Protein AF-A0A183U675-F1 (afdb_monomer)

Solvent-accessible surface area (backbone atoms only — not comparable to full-atom values): 13439 Å² total; per-residue (Å²): 139,86,86,86,74,59,58,85,56,72,85,69,97,56,71,51,70,43,43,38,68,64,58,47,66,82,63,86,78,64,89,84,62,59,67,70,62,54,54,50,55,43,50,56,53,51,68,73,37,69,45,49,65,49,56,66,69,50,86,74,56,72,67,49,36,55,52,50,42,51,43,49,9,52,54,42,41,45,67,66,75,36,55,77,69,47,23,56,50,48,50,50,49,58,70,70,40,72,90,39,47,65,59,50,52,52,44,50,53,53,55,47,56,32,57,78,30,74,48,51,72,65,59,51,50,36,47,36,45,48,61,48,39,57,78,73,54,83,76,63,60,61,88,55,94,53,84,87,56,82,41,76,56,45,70,42,57,71,44,52,36,85,60,36,39,27,34,26,80,37,70,53,85,93,60,63,72,82,72,78,80,55,90,85,85,82,85,90,80,93,78,84,87,81,91,80,91,73,78,74,79,64,59,59,66,52,50,59,58,52,51,64,64,63,72,77,118

Structure (mmCIF, N/CA/C/O backbone):
data_AF-A0A183U675-F1
#
_entry.id   AF-A0A183U675-F1
#
loop_
_atom_site.group_PDB
_atom_site.id
_atom_site.type_symbol
_atom_site.label_atom_id
_atom_site.label_alt_id
_atom_site.label_comp_id
_atom_site.label_asym_id
_atom_site.label_entity_id
_atom_site.label_seq_id
_atom_site.pdbx_PDB_ins_code
_atom_site.Cartn_x
_atom_site.Cartn_y
_atom_site.Cartn_z
_atom_site.occupancy
_atom_site.B_iso_or_equiv
_atom_site.auth_seq_id
_atom_site.auth_comp_id
_atom_site.auth_asym_id
_atom_site.auth_atom_id
_atom_site.pdbx_PDB_model_num
ATOM 1 N N . MET A 1 1 ? 18.176 8.309 -11.335 1.00 34.97 1 MET A N 1
ATOM 2 C CA . MET A 1 1 ? 19.221 7.509 -10.666 1.00 34.97 1 MET A CA 1
ATOM 3 C C . MET A 1 1 ? 19.599 6.433 -11.663 1.00 34.97 1 MET A C 1
ATOM 5 O O . MET A 1 1 ? 18.727 5.651 -12.010 1.00 34.97 1 MET A O 1
ATOM 9 N N . ASN A 1 2 ? 20.812 6.476 -12.212 1.00 36.66 2 ASN A N 1
ATOM 10 C CA . ASN A 1 2 ? 21.236 5.549 -13.262 1.00 36.66 2 ASN A CA 1
ATOM 11 C C . ASN A 1 2 ? 22.229 4.572 -12.637 1.00 36.66 2 ASN A C 1
ATOM 13 O O . ASN A 1 2 ? 23.205 5.008 -12.033 1.00 36.66 2 ASN A O 1
ATOM 17 N N . MET A 1 3 ? 21.949 3.277 -12.738 1.00 46.22 3 MET A N 1
ATOM 18 C CA . MET A 1 3 ? 22.854 2.223 -12.290 1.00 46.22 3 MET A CA 1
ATOM 19 C C . MET A 1 3 ? 23.524 1.608 -13.509 1.00 46.22 3 MET A C 1
ATOM 21 O O . MET A 1 3 ? 22.840 1.275 -14.475 1.00 46.22 3 MET A O 1
ATOM 25 N N . ILE A 1 4 ? 24.846 1.479 -13.456 1.00 48.31 4 ILE A N 1
ATOM 26 C CA . ILE A 1 4 ? 25.671 0.887 -14.509 1.00 48.31 4 ILE A CA 1
ATOM 27 C C . ILE A 1 4 ? 26.278 -0.388 -13.915 1.00 48.31 4 ILE A C 1
ATOM 29 O O . ILE A 1 4 ? 26.874 -0.335 -12.840 1.00 48.31 4 ILE A O 1
ATOM 33 N N . PHE A 1 5 ? 26.075 -1.531 -14.571 1.00 45.78 5 PHE A N 1
ATOM 34 C CA . PHE A 1 5 ? 26.599 -2.833 -14.143 1.00 45.78 5 PHE A CA 1
ATOM 35 C C . PHE A 1 5 ? 27.814 -3.222 -15.000 1.00 45.78 5 PHE A C 1
ATOM 37 O O . PHE A 1 5 ? 27.873 -2.860 -16.171 1.00 45.78 5 PHE A O 1
ATOM 44 N N . ASN A 1 6 ? 28.777 -3.943 -14.413 1.00 41.25 6 ASN A N 1
ATOM 45 C CA . ASN A 1 6 ? 29.960 -4.464 -15.112 1.00 41.25 6 ASN A CA 1
ATOM 46 C C . ASN A 1 6 ? 29.666 -5.819 -15.797 1.00 41.25 6 ASN A C 1
ATOM 48 O O . ASN A 1 6 ? 28.755 -6.538 -15.389 1.00 41.25 6 ASN A O 1
ATOM 52 N N . GLU A 1 7 ? 30.487 -6.182 -16.784 1.00 42.78 7 GLU A N 1
ATOM 53 C CA . GLU A 1 7 ? 30.332 -7.280 -17.756 1.00 42.78 7 GLU A CA 1
ATOM 54 C C . GLU A 1 7 ? 30.215 -8.697 -17.170 1.00 42.78 7 GLU A C 1
ATOM 56 O O . GLU A 1 7 ? 29.795 -9.614 -17.864 1.00 42.78 7 GLU A O 1
ATOM 61 N N . SER A 1 8 ? 30.563 -8.907 -15.900 1.00 43.16 8 SER A N 1
ATOM 62 C CA . SER A 1 8 ? 30.498 -10.223 -15.245 1.00 43.16 8 SER A CA 1
ATOM 63 C C . SER A 1 8 ? 29.378 -10.351 -14.213 1.00 43.16 8 SER A C 1
ATOM 65 O O . SER A 1 8 ? 29.255 -11.387 -13.557 1.00 43.16 8 SER A O 1
ATOM 67 N N . MET A 1 9 ? 28.569 -9.308 -14.023 1.00 48.47 9 MET A N 1
ATOM 68 C CA . MET A 1 9 ? 27.569 -9.290 -12.964 1.00 48.47 9 MET A CA 1
ATOM 69 C C . MET A 1 9 ? 26.201 -9.698 -13.503 1.00 48.47 9 MET A C 1
ATOM 71 O O . MET A 1 9 ? 25.503 -8.915 -14.144 1.00 48.47 9 MET A O 1
ATOM 75 N N . THR A 1 10 ? 25.762 -10.907 -13.147 1.00 54.25 10 THR A N 1
ATOM 76 C CA . THR A 1 10 ? 24.327 -11.207 -13.104 1.00 54.25 10 THR A CA 1
ATOM 77 C C . THR A 1 10 ? 23.654 -10.162 -12.226 1.00 54.25 10 THR A C 1
ATOM 79 O O . THR A 1 10 ? 24.189 -9.834 -11.163 1.00 54.25 10 THR A O 1
ATOM 82 N N . MET A 1 11 ? 22.504 -9.638 -12.655 1.00 57.78 11 MET A N 1
ATOM 83 C CA . MET A 1 11 ? 21.794 -8.602 -11.909 1.00 57.78 11 MET A CA 1
ATOM 84 C C . MET A 1 11 ? 21.651 -9.021 -10.437 1.00 57.78 11 MET A C 1
ATOM 86 O O . MET A 1 11 ? 21.006 -10.037 -10.164 1.00 57.78 11 MET A O 1
ATOM 90 N N . PRO A 1 12 ? 22.282 -8.299 -9.489 1.00 60.38 12 PRO A N 1
ATOM 91 C CA . PRO A 1 12 ? 22.256 -8.725 -8.106 1.00 60.38 12 PRO A CA 1
ATOM 92 C C . PRO A 1 12 ? 20.830 -8.618 -7.581 1.00 60.38 12 PRO A C 1
ATOM 94 O O . PRO A 1 12 ? 20.034 -7.808 -8.065 1.00 60.38 12 PRO A O 1
ATOM 97 N N . ASN A 1 13 ? 20.514 -9.421 -6.567 1.00 67.88 13 ASN A N 1
ATOM 98 C CA . ASN A 1 13 ? 19.255 -9.332 -5.835 1.00 67.88 13 ASN A CA 1
ATOM 99 C C . ASN A 1 13 ? 19.223 -8.019 -5.028 1.00 67.88 13 ASN A C 1
ATOM 101 O O . ASN A 1 13 ? 19.459 -7.995 -3.821 1.00 67.88 13 ASN A O 1
ATOM 105 N N . ILE A 1 14 ? 19.030 -6.905 -5.734 1.00 73.50 14 ILE A N 1
ATOM 106 C CA . ILE A 1 14 ? 19.030 -5.555 -5.186 1.00 73.50 14 ILE A CA 1
ATOM 107 C C . ILE A 1 14 ? 17.609 -5.216 -4.776 1.00 73.50 14 ILE A C 1
ATOM 109 O O . ILE A 1 14 ? 16.666 -5.321 -5.559 1.00 73.50 14 ILE A O 1
ATOM 113 N N . THR A 1 15 ? 17.486 -4.741 -3.545 1.00 82.75 15 THR A N 1
ATOM 114 C CA . THR A 1 15 ? 16.256 -4.142 -3.046 1.00 82.75 15 THR A CA 1
ATOM 115 C C . THR A 1 15 ? 16.460 -2.641 -2.959 1.00 82.75 15 THR A C 1
ATOM 117 O O . THR A 1 15 ? 17.383 -2.174 -2.293 1.00 82.75 15 THR A O 1
ATOM 120 N N . PHE A 1 16 ? 15.602 -1.884 -3.629 1.00 82.75 16 PHE A N 1
ATOM 121 C CA . PHE A 1 16 ? 15.569 -0.434 -3.523 1.00 82.75 16 PHE A CA 1
ATOM 122 C C . PHE A 1 16 ? 14.626 -0.053 -2.406 1.00 82.75 16 PHE A C 1
ATOM 124 O O . PHE A 1 16 ? 13.463 -0.437 -2.448 1.00 82.75 16 PHE A O 1
ATOM 131 N N . CYS A 1 17 ? 15.110 0.719 -1.441 1.00 85.38 17 CYS A N 1
ATOM 132 C CA . CYS A 1 17 ? 14.287 1.270 -0.377 1.00 85.38 17 CYS A CA 1
ATOM 133 C C . CYS A 1 17 ? 14.274 2.795 -0.469 1.00 85.38 17 CYS A C 1
ATOM 135 O O . CYS A 1 17 ? 15.306 3.427 -0.690 1.00 85.38 17 CYS A O 1
ATOM 137 N N . MET A 1 18 ? 13.104 3.386 -0.265 1.00 86.12 18 MET A N 1
ATOM 138 C CA . MET A 1 18 ? 12.919 4.825 -0.123 1.00 86.12 18 MET A CA 1
ATOM 139 C C . MET A 1 18 ? 12.119 5.122 1.141 1.00 86.12 18 MET A C 1
ATOM 14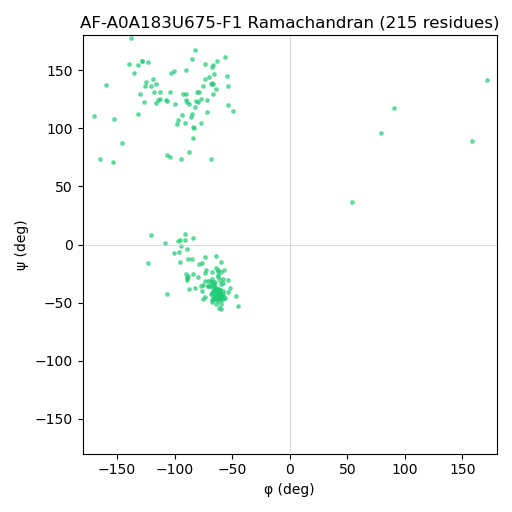1 O O . MET A 1 18 ? 11.403 4.262 1.654 1.00 86.12 18 MET A O 1
ATOM 145 N N . SER A 1 19 ? 12.238 6.338 1.668 1.00 88.12 19 SER A N 1
ATOM 146 C CA . SER A 1 19 ? 11.426 6.736 2.819 1.00 88.12 19 SER A CA 1
ATOM 147 C C . SER A 1 19 ? 9.951 6.844 2.426 1.00 88.12 19 SER A C 1
ATOM 149 O O . SER A 1 19 ? 9.626 7.171 1.283 1.00 88.12 19 SER A O 1
ATOM 151 N N . ARG A 1 20 ? 9.041 6.642 3.386 1.00 88.25 20 ARG A N 1
ATOM 152 C CA . ARG A 1 20 ? 7.599 6.858 3.169 1.00 88.25 20 ARG A CA 1
ATOM 153 C C . ARG A 1 20 ? 7.308 8.260 2.622 1.00 88.25 20 ARG A C 1
ATOM 155 O O . ARG A 1 20 ? 6.510 8.416 1.706 1.00 88.25 20 ARG A O 1
ATOM 162 N N . ALA A 1 21 ? 7.998 9.276 3.143 1.00 86.25 21 ALA A N 1
ATOM 163 C CA . ALA A 1 21 ? 7.856 10.654 2.673 1.00 86.25 21 ALA A CA 1
ATOM 164 C C . ALA A 1 21 ? 8.248 10.805 1.195 1.00 86.25 21 ALA A C 1
ATOM 166 O O . ALA A 1 21 ? 7.575 11.505 0.444 1.00 86.25 21 ALA A O 1
ATOM 167 N N 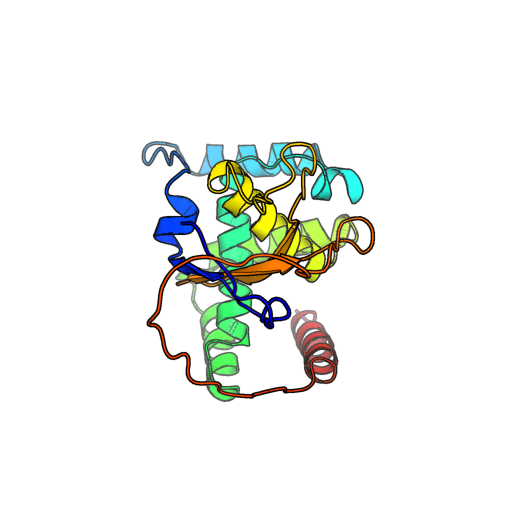. GLN A 1 22 ? 9.306 10.117 0.758 1.00 85.75 22 GLN A N 1
ATOM 168 C CA . GLN A 1 22 ? 9.710 10.109 -0.644 1.00 85.75 22 GLN A CA 1
ATOM 169 C C . GLN A 1 22 ? 8.695 9.363 -1.515 1.00 85.75 22 GLN A C 1
ATOM 171 O O . GLN A 1 22 ? 8.324 9.875 -2.573 1.00 85.75 22 GLN A O 1
ATOM 176 N N . ALA A 1 23 ? 8.196 8.212 -1.054 1.00 85.88 23 ALA A N 1
ATOM 177 C CA . ALA A 1 23 ? 7.155 7.460 -1.750 1.00 85.88 23 ALA A CA 1
ATOM 178 C C . ALA A 1 23 ? 5.894 8.313 -1.958 1.00 85.88 23 ALA A C 1
ATOM 180 O O . ALA A 1 23 ? 5.326 8.307 -3.042 1.00 85.88 23 ALA A O 1
ATOM 181 N N . TRP A 1 24 ? 5.503 9.119 -0.970 1.00 88.38 24 TRP A N 1
ATOM 182 C CA . TRP A 1 24 ? 4.289 9.939 -1.024 1.00 88.38 24 TRP A CA 1
ATOM 183 C C . TRP A 1 24 ? 4.474 11.339 -1.618 1.00 88.38 24 TRP A C 1
ATOM 185 O O . TRP A 1 24 ? 3.499 12.064 -1.788 1.00 88.38 24 TRP A O 1
ATOM 195 N N . SER A 1 25 ? 5.702 11.728 -1.962 1.00 84.75 25 SER A N 1
ATOM 196 C CA . SER A 1 25 ? 6.046 13.097 -2.384 1.00 84.75 25 SER A CA 1
ATOM 197 C C . SER A 1 25 ? 5.255 1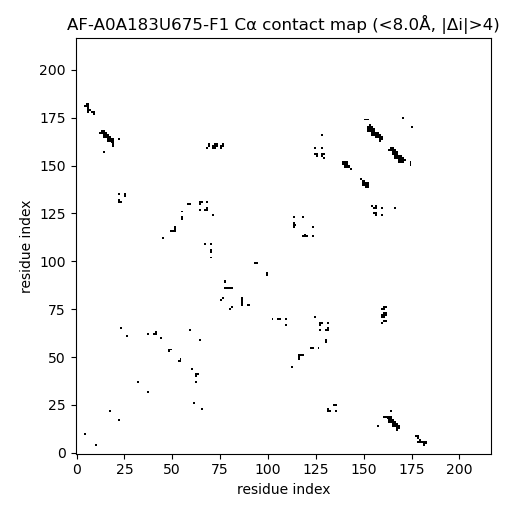3.629 -3.589 1.00 84.75 25 SER A C 1
ATOM 199 O O . SER A 1 25 ? 5.144 14.838 -3.776 1.00 84.75 25 SER A O 1
ATOM 201 N N . HIS A 1 26 ? 4.700 12.738 -4.408 1.00 84.38 26 HIS A N 1
ATOM 202 C CA . HIS A 1 26 ? 3.953 13.073 -5.616 1.00 84.38 26 HIS A CA 1
ATOM 203 C C . HIS A 1 26 ? 2.427 13.120 -5.400 1.00 84.38 26 HIS A C 1
ATOM 205 O O . HIS A 1 26 ? 1.693 13.511 -6.314 1.00 84.38 26 HIS A O 1
ATOM 211 N N . PHE A 1 27 ? 1.933 12.729 -4.219 1.00 85.00 27 PHE A N 1
ATOM 212 C CA . PHE A 1 27 ? 0.522 12.852 -3.864 1.00 85.00 27 PHE A CA 1
ATOM 213 C C . PHE A 1 27 ? 0.226 14.280 -3.400 1.00 85.00 27 PHE A C 1
ATOM 215 O O . PHE A 1 27 ? 0.839 14.798 -2.468 1.00 85.00 27 PHE A O 1
ATOM 222 N N . LYS A 1 28 ? -0.730 14.937 -4.063 1.00 78.19 28 LYS A N 1
ATOM 223 C CA . LYS A 1 28 ? -1.188 16.279 -3.686 1.00 78.19 28 LYS A CA 1
ATOM 224 C C . LYS A 1 28 ? -2.238 16.146 -2.588 1.00 78.19 28 LYS A C 1
ATOM 226 O O . LYS A 1 28 ? -3.416 15.963 -2.876 1.00 78.19 28 LYS A O 1
ATOM 231 N N . ILE A 1 29 ? -1.794 16.192 -1.336 1.00 78.50 29 ILE A N 1
ATOM 232 C CA . ILE A 1 29 ? -2.676 16.090 -0.171 1.00 78.50 29 ILE A CA 1
ATOM 233 C C . ILE A 1 29 ? -3.221 17.485 0.143 1.00 78.50 29 ILE A C 1
ATOM 235 O O . ILE A 1 29 ? -2.476 18.372 0.562 1.00 78.50 29 ILE A O 1
ATOM 239 N N . ASN A 1 30 ? -4.524 17.677 -0.044 1.00 74.00 30 ASN A N 1
ATOM 240 C CA . ASN A 1 30 ? -5.205 18.891 0.384 1.00 74.00 30 ASN A CA 1
ATOM 241 C C . ASN A 1 30 ? -5.572 18.755 1.865 1.00 74.00 30 ASN A C 1
ATOM 243 O O . ASN A 1 30 ? -6.563 18.122 2.208 1.00 74.00 30 ASN A O 1
ATOM 247 N N . ALA A 1 31 ? -4.790 19.374 2.751 1.00 67.88 31 ALA A N 1
ATOM 248 C CA . ALA A 1 31 ? -5.021 19.320 4.201 1.00 67.88 31 ALA A CA 1
ATOM 249 C C . ALA A 1 31 ? -6.342 19.980 4.661 1.00 67.88 31 ALA A C 1
ATOM 251 O O . ALA A 1 31 ? -6.710 19.868 5.825 1.00 67.88 31 ALA A O 1
ATOM 252 N N . SER A 1 32 ? -7.032 20.691 3.766 1.00 72.88 32 SER A N 1
ATOM 253 C CA . SER A 1 32 ? -8.312 21.362 4.028 1.00 72.88 32 SER A CA 1
ATOM 254 C C . SER A 1 32 ? -9.537 20.529 3.637 1.00 72.88 32 SER A C 1
ATOM 256 O O . SER A 1 32 ? -10.657 21.010 3.789 1.00 72.88 32 SER A O 1
ATOM 258 N N . GLU A 1 33 ? -9.351 19.324 3.095 1.00 71.88 33 GLU A N 1
ATOM 259 C CA . GLU A 1 33 ? -10.461 18.464 2.688 1.00 71.88 33 GLU A CA 1
ATOM 260 C C . GLU A 1 33 ? -11.088 17.758 3.908 1.00 71.88 33 GLU A C 1
ATOM 262 O O . GLU A 1 33 ? -10.354 17.211 4.736 1.00 71.88 33 GLU A O 1
ATOM 267 N N . PRO A 1 34 ? -12.426 17.774 4.062 1.00 81.06 34 PRO A N 1
ATOM 268 C CA . PRO A 1 34 ? -13.089 17.085 5.163 1.00 81.06 34 PRO A CA 1
ATOM 269 C C . PRO A 1 34 ? -12.950 15.561 5.035 1.00 81.06 34 PRO A C 1
ATOM 271 O O . PRO A 1 34 ? -13.118 14.996 3.955 1.00 81.06 34 PRO A O 1
ATOM 274 N N . THR A 1 35 ? -12.696 14.892 6.163 1.00 77.69 35 THR A N 1
ATOM 275 C CA . THR A 1 35 ? -12.488 13.433 6.241 1.00 77.69 35 THR A CA 1
ATOM 276 C C . THR A 1 35 ? -13.680 12.636 5.705 1.00 77.69 35 THR A C 1
ATOM 278 O O . THR A 1 35 ? -13.489 11.621 5.050 1.00 77.69 35 THR A O 1
ATOM 281 N N . ASP A 1 36 ? -14.905 13.136 5.862 1.00 81.56 36 ASP A N 1
ATOM 282 C CA . ASP A 1 36 ? -16.103 12.434 5.382 1.00 81.56 36 ASP A CA 1
ATOM 283 C C . ASP A 1 36 ? -16.149 12.315 3.848 1.00 81.56 36 ASP A C 1
ATOM 285 O O . ASP A 1 36 ? -16.591 11.302 3.310 1.00 81.56 36 ASP A O 1
ATOM 289 N N . GLN A 1 37 ? -15.659 13.329 3.123 1.00 82.31 37 GLN A N 1
ATOM 290 C CA . GLN A 1 37 ? -15.583 13.281 1.655 1.00 82.31 37 GLN A CA 1
ATOM 291 C C . GLN A 1 37 ? -14.502 12.306 1.182 1.00 82.31 37 GLN A C 1
ATOM 293 O O . GLN A 1 37 ? -14.639 11.681 0.127 1.00 82.31 37 GLN A O 1
ATOM 298 N N . TRP A 1 38 ? -13.435 12.161 1.969 1.00 84.31 38 TRP A N 1
ATOM 299 C CA . TRP A 1 38 ? -12.372 11.197 1.716 1.00 84.31 38 TRP A CA 1
ATOM 300 C C . TRP A 1 38 ? -12.906 9.763 1.795 1.00 84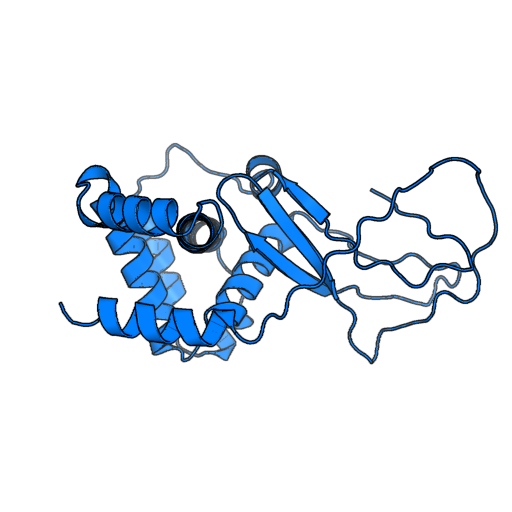.31 38 TRP A C 1
ATOM 302 O O . TRP A 1 38 ? -12.770 9.007 0.831 1.00 84.31 38 TRP A O 1
ATOM 312 N N . ASP A 1 39 ? -13.597 9.437 2.890 1.00 84.69 39 ASP A N 1
ATOM 313 C CA . ASP A 1 39 ? -14.163 8.108 3.133 1.00 84.69 39 ASP A CA 1
ATOM 314 C C . ASP A 1 39 ? -15.240 7.749 2.096 1.00 84.69 39 ASP A C 1
ATOM 316 O O . ASP A 1 39 ? -15.240 6.638 1.562 1.00 84.69 39 ASP A O 1
ATOM 320 N N . GLN A 1 40 ? -16.111 8.701 1.736 1.00 87.06 40 GLN A N 1
ATOM 321 C CA . GLN A 1 40 ? -17.111 8.508 0.675 1.00 87.06 40 GLN A CA 1
ATOM 322 C C . GLN A 1 40 ? -16.460 8.198 -0.675 1.00 87.06 40 GLN A C 1
ATOM 324 O O . GLN A 1 40 ? -16.846 7.243 -1.343 1.00 87.06 40 GLN A O 1
ATOM 329 N N . THR A 1 41 ? -15.411 8.939 -1.046 1.00 87.06 41 THR A N 1
ATOM 330 C CA . THR A 1 41 ? -14.701 8.715 -2.316 1.00 87.06 41 THR A CA 1
ATOM 331 C C . THR A 1 41 ? -14.101 7.308 -2.381 1.00 87.06 41 THR A C 1
ATOM 333 O O . THR A 1 41 ? -14.102 6.671 -3.435 1.00 87.06 41 THR A O 1
ATOM 336 N N . ILE A 1 42 ? -13.561 6.808 -1.268 1.00 88.75 42 ILE A N 1
ATOM 337 C CA . ILE A 1 42 ? -13.007 5.451 -1.201 1.00 88.75 42 ILE A CA 1
ATOM 338 C C . ILE A 1 42 ? -14.118 4.419 -1.364 1.00 88.75 42 ILE A C 1
ATOM 340 O O . ILE A 1 42 ? -13.971 3.498 -2.166 1.00 88.75 42 ILE A O 1
ATOM 344 N N . GLN A 1 43 ? -15.235 4.586 -0.656 1.00 88.19 43 GLN A N 1
ATOM 345 C CA . GLN A 1 43 ? -16.371 3.672 -0.752 1.00 88.19 43 GLN A CA 1
ATOM 346 C C . GLN A 1 43 ? -16.952 3.625 -2.167 1.00 88.19 43 GLN A C 1
ATOM 348 O O . GLN A 1 43 ? -17.126 2.534 -2.706 1.00 88.19 43 GLN A O 1
ATOM 353 N N . ASP A 1 44 ? -17.160 4.775 -2.805 1.00 89.75 44 ASP A N 1
ATOM 354 C CA . ASP A 1 44 ? -17.678 4.853 -4.174 1.00 89.75 44 ASP A CA 1
ATOM 355 C C . ASP A 1 44 ? -16.754 4.140 -5.172 1.00 89.75 44 ASP A C 1
ATOM 357 O O . ASP A 1 44 ? -17.205 3.376 -6.029 1.00 89.75 44 ASP A O 1
ATOM 361 N N . ASN A 1 45 ? -15.437 4.320 -5.033 1.00 89.62 45 ASN A N 1
ATOM 362 C CA . ASN A 1 45 ? -14.470 3.619 -5.875 1.00 89.62 45 ASN A CA 1
ATOM 363 C C . ASN A 1 45 ? -14.460 2.105 -5.619 1.00 89.62 45 ASN A C 1
ATOM 365 O O . ASN A 1 45 ? -14.382 1.322 -6.566 1.00 89.62 45 ASN A O 1
ATOM 369 N N . LEU A 1 46 ? -14.561 1.676 -4.359 1.00 89.19 46 LEU A N 1
ATOM 370 C CA . LEU A 1 46 ? -14.632 0.257 -4.011 1.00 89.19 46 LEU A CA 1
ATOM 371 C C . LEU A 1 46 ? -15.919 -0.399 -4.527 1.00 89.19 46 LEU A C 1
ATOM 373 O O . LEU A 1 46 ? -15.870 -1.556 -4.947 1.00 89.19 46 LEU A O 1
ATOM 377 N N . LEU A 1 47 ? -17.042 0.323 -4.546 1.00 88.75 47 LEU A N 1
ATOM 378 C CA . LEU A 1 47 ? -18.309 -0.146 -5.117 1.00 88.75 47 LEU A CA 1
ATOM 379 C C . LEU A 1 47 ? -18.238 -0.313 -6.639 1.00 88.75 47 LEU A C 1
ATOM 381 O O . LEU A 1 47 ? -18.856 -1.228 -7.178 1.00 88.75 47 LEU A O 1
ATOM 385 N N . ASN A 1 48 ? -17.454 0.519 -7.325 1.00 89.56 48 ASN A N 1
ATOM 386 C CA . ASN A 1 48 ? -17.244 0.400 -8.770 1.00 89.56 48 ASN A CA 1
ATOM 387 C C . ASN A 1 48 ? -16.346 -0.790 -9.156 1.00 89.56 48 ASN A C 1
ATOM 389 O O . ASN A 1 48 ? -16.436 -1.292 -10.276 1.00 89.56 48 ASN A O 1
ATOM 393 N N . MET A 1 49 ? -15.482 -1.248 -8.246 1.00 88.06 49 MET A N 1
ATOM 394 C CA . MET A 1 49 ? -14.555 -2.367 -8.454 1.00 88.06 49 MET A CA 1
ATOM 395 C C . MET A 1 49 ? -15.050 -3.623 -7.730 1.00 88.06 49 MET A C 1
ATOM 397 O O . MET A 1 49 ? -14.526 -3.975 -6.672 1.00 88.06 49 MET A O 1
ATOM 401 N N . THR A 1 50 ? -16.070 -4.298 -8.263 1.00 87.19 50 THR A N 1
ATOM 402 C CA . THR A 1 50 ? -16.660 -5.498 -7.633 1.00 87.19 50 THR A CA 1
ATOM 403 C C . THR A 1 50 ? -15.857 -6.771 -7.871 1.00 87.19 50 THR A C 1
ATOM 405 O O . THR A 1 50 ? -15.876 -7.673 -7.039 1.00 87.19 50 THR A O 1
ATOM 408 N N . ASP A 1 51 ? -15.136 -6.841 -8.988 1.00 90.62 51 ASP A N 1
ATOM 409 C CA . ASP A 1 51 ? -14.493 -8.071 -9.445 1.00 90.62 51 ASP A CA 1
ATOM 410 C C . ASP A 1 51 ? -13.000 -8.076 -9.113 1.00 90.62 51 ASP A C 1
ATOM 412 O O . ASP A 1 51 ? -12.344 -7.030 -9.166 1.00 90.62 51 ASP A O 1
ATOM 416 N N . HIS A 1 52 ? -12.440 -9.265 -8.881 1.00 91.69 52 HIS A N 1
ATOM 417 C CA . HIS A 1 52 ? -11.007 -9.495 -8.658 1.00 91.69 52 HIS A CA 1
ATOM 418 C C . HIS A 1 52 ? -10.119 -8.740 -9.664 1.00 91.69 52 HIS A C 1
ATOM 420 O O . HIS A 1 52 ? -9.250 -7.944 -9.305 1.00 91.69 52 HIS A O 1
ATOM 426 N N . ASP A 1 53 ? -10.392 -8.934 -10.954 1.00 91.25 53 ASP A N 1
ATOM 427 C CA . ASP A 1 53 ? -9.612 -8.341 -12.037 1.00 91.25 53 ASP A CA 1
ATOM 428 C C . ASP A 1 53 ? -9.785 -6.827 -12.129 1.00 91.25 53 ASP A C 1
ATOM 430 O O . ASP A 1 53 ? -8.826 -6.119 -12.444 1.00 91.25 53 ASP A O 1
ATOM 434 N N . SER A 1 54 ? -10.991 -6.326 -11.848 1.00 90.38 54 SER A N 1
ATOM 435 C CA . SER A 1 54 ? -11.257 -4.887 -11.832 1.00 90.38 54 SER A CA 1
ATOM 436 C C . SER A 1 54 ? -10.443 -4.205 -10.732 1.00 90.38 54 SER A C 1
ATOM 438 O O . SER A 1 54 ? -9.777 -3.208 -10.998 1.00 90.38 54 SER A O 1
ATOM 440 N N . PHE A 1 55 ? -10.383 -4.820 -9.549 1.00 92.62 55 PHE A N 1
ATOM 441 C CA . PHE A 1 55 ? -9.642 -4.323 -8.398 1.00 92.62 55 PHE A CA 1
ATOM 442 C C . PHE A 1 55 ? -8.129 -4.263 -8.653 1.00 92.62 55 PHE A C 1
ATOM 444 O O . PHE A 1 55 ? -7.480 -3.280 -8.288 1.00 92.62 55 PHE A O 1
ATOM 451 N N . LEU A 1 56 ? -7.562 -5.279 -9.316 1.00 91.75 56 LEU A N 1
ATOM 452 C CA . LEU A 1 56 ? -6.121 -5.349 -9.583 1.00 91.75 56 LEU A CA 1
ATOM 453 C C . LEU A 1 56 ? -5.681 -4.534 -10.807 1.00 91.75 56 LEU A C 1
ATOM 455 O O . LEU A 1 56 ? -4.611 -3.926 -10.784 1.00 91.75 56 LEU A O 1
ATOM 459 N N . LYS A 1 57 ? -6.475 -4.487 -11.882 1.00 90.44 57 LYS A N 1
ATOM 460 C CA . LYS A 1 57 ? -6.057 -3.852 -13.147 1.00 90.44 57 LYS A CA 1
ATOM 461 C C . LYS A 1 57 ? -6.399 -2.366 -13.221 1.00 90.44 57 LYS A C 1
ATOM 463 O O . LYS A 1 57 ? -5.681 -1.619 -13.888 1.00 90.44 57 LYS A O 1
ATOM 468 N N . GLN A 1 58 ? -7.476 -1.918 -12.573 1.00 91.19 58 GLN A N 1
ATOM 469 C CA . GLN A 1 58 ? -7.873 -0.511 -12.641 1.00 91.19 58 GLN A CA 1
ATOM 470 C C . GLN A 1 58 ? -6.931 0.373 -11.809 1.00 91.19 58 GLN A C 1
ATOM 472 O O . GLN A 1 58 ? -6.465 -0.052 -10.747 1.00 91.19 58 GLN A O 1
ATOM 477 N N . PRO A 1 59 ? -6.605 1.589 -12.284 1.00 89.88 59 PRO A N 1
ATOM 478 C CA . PRO A 1 59 ? -5.816 2.536 -11.508 1.00 89.88 59 PRO A CA 1
ATOM 479 C C . PRO A 1 59 ? -6.609 2.995 -10.285 1.00 89.88 59 PRO A C 1
ATOM 481 O O . PRO A 1 59 ? -7.801 3.282 -10.390 1.00 89.88 59 PRO A O 1
ATOM 484 N N . TRP A 1 60 ? -5.944 3.093 -9.138 1.00 91.69 60 TRP A N 1
ATOM 485 C CA . TRP A 1 60 ? -6.588 3.565 -7.915 1.00 91.69 60 TRP A CA 1
ATOM 486 C C . TRP A 1 60 ? -6.475 5.076 -7.776 1.00 91.69 60 TRP A C 1
ATOM 488 O O . TRP A 1 60 ? -5.504 5.702 -8.217 1.00 91.69 60 TRP A O 1
ATOM 498 N N . ASP A 1 61 ? -7.469 5.663 -7.116 1.00 90.38 61 ASP A N 1
ATOM 499 C CA . ASP A 1 61 ? -7.347 7.037 -6.662 1.00 90.38 61 ASP A CA 1
ATOM 500 C C . ASP A 1 61 ? -6.253 7.148 -5.587 1.00 90.38 61 ASP A C 1
ATOM 502 O O . ASP A 1 61 ? -6.049 6.234 -4.783 1.00 90.38 61 ASP A O 1
ATOM 506 N N . TYR A 1 62 ? -5.546 8.280 -5.551 1.00 88.81 62 TYR A N 1
ATOM 507 C CA . TYR A 1 62 ? -4.447 8.490 -4.607 1.00 88.81 62 TYR A CA 1
ATOM 508 C C . TYR A 1 62 ? -4.889 8.344 -3.144 1.00 88.81 62 TYR A C 1
ATOM 510 O O . TYR A 1 62 ? -4.091 7.912 -2.313 1.00 88.81 62 TYR A O 1
ATOM 518 N N . ARG A 1 63 ? -6.156 8.653 -2.838 1.00 90.25 63 ARG A N 1
ATOM 519 C CA . ARG A 1 63 ? -6.746 8.503 -1.502 1.00 90.25 63 ARG A CA 1
ATOM 520 C C . ARG A 1 63 ? -6.749 7.048 -1.059 1.00 90.25 63 ARG A C 1
ATOM 522 O O . ARG A 1 63 ? -6.253 6.724 0.018 1.00 90.25 63 ARG A O 1
ATOM 529 N N . MET A 1 64 ? -7.224 6.170 -1.942 1.00 91.56 64 MET A N 1
ATOM 530 C CA . MET A 1 64 ? -7.243 4.726 -1.715 1.00 91.56 64 MET A CA 1
ATOM 531 C C . MET A 1 64 ? -5.833 4.171 -1.565 1.00 91.56 64 MET A C 1
ATOM 533 O O . MET A 1 64 ? -5.587 3.365 -0.676 1.00 91.56 64 MET A O 1
ATOM 537 N N . VAL A 1 65 ? -4.897 4.617 -2.409 1.00 92.06 65 VAL A N 1
ATOM 538 C CA . VAL A 1 65 ? -3.500 4.166 -2.353 1.00 92.06 65 VAL A CA 1
ATOM 539 C C . VAL A 1 65 ? -2.868 4.526 -1.015 1.00 92.06 65 VAL A C 1
ATOM 541 O O . VAL A 1 65 ? -2.222 3.682 -0.401 1.00 92.06 65 VAL A O 1
ATOM 544 N N . MET A 1 66 ? -3.068 5.755 -0.538 1.00 90.62 66 MET A N 1
ATOM 545 C CA . MET A 1 66 ? -2.529 6.198 0.747 1.00 90.62 66 MET A CA 1
ATOM 546 C C . MET A 1 66 ? -3.122 5.419 1.923 1.00 90.62 66 MET A C 1
ATOM 548 O O . MET A 1 66 ? -2.378 5.005 2.814 1.00 90.62 66 MET A O 1
ATOM 552 N N . GLU A 1 67 ? -4.434 5.192 1.915 1.00 91.94 67 GLU A N 1
ATOM 553 C CA . GLU A 1 67 ? -5.104 4.444 2.976 1.00 91.94 67 GLU A CA 1
ATOM 554 C C . GLU A 1 67 ? -4.695 2.966 2.980 1.00 91.94 67 GLU A C 1
ATOM 556 O O . GLU A 1 67 ? -4.291 2.424 4.010 1.00 91.94 67 GLU A O 1
ATOM 561 N N . ALA A 1 68 ? -4.704 2.325 1.813 1.00 93.19 68 ALA A N 1
ATOM 562 C CA . ALA A 1 68 ? -4.272 0.945 1.661 1.00 93.19 68 ALA A CA 1
ATOM 563 C C . ALA A 1 68 ? -2.783 0.772 2.012 1.00 93.19 68 ALA A C 1
ATOM 565 O O . ALA A 1 68 ? -2.419 -0.200 2.676 1.00 93.19 68 ALA A O 1
ATOM 566 N N . TYR A 1 69 ? -1.925 1.740 1.659 1.00 93.56 69 TYR A N 1
ATOM 567 C CA . TYR A 1 69 ? -0.530 1.781 2.109 1.00 93.56 69 TYR A CA 1
ATOM 568 C C . TYR A 1 69 ? -0.453 1.787 3.634 1.00 93.56 69 TYR A C 1
ATOM 570 O O . TYR A 1 69 ? 0.334 1.036 4.208 1.00 93.56 69 TYR A O 1
ATOM 578 N N . GLU A 1 70 ? -1.256 2.611 4.309 1.00 91.88 70 GLU A N 1
ATOM 579 C CA . GLU A 1 70 ? -1.265 2.676 5.769 1.00 91.88 70 GLU A CA 1
ATOM 580 C C . GLU A 1 70 ? -1.738 1.360 6.406 1.00 91.88 70 GLU A C 1
ATOM 582 O O . GLU A 1 70 ? -1.146 0.916 7.395 1.00 91.88 70 GLU A O 1
ATOM 587 N N . VAL A 1 71 ? -2.733 0.691 5.818 1.00 92.50 71 VAL A N 1
ATOM 588 C CA . VAL A 1 71 ? -3.195 -0.639 6.248 1.00 92.50 71 VAL A CA 1
ATOM 589 C C . VAL A 1 71 ? -2.078 -1.673 6.131 1.00 92.50 71 VAL A C 1
ATOM 591 O O . VAL A 1 71 ? -1.735 -2.314 7.130 1.00 92.50 71 VAL A O 1
ATOM 594 N N . VAL A 1 72 ? -1.468 -1.804 4.948 1.00 92.12 72 VAL A N 1
ATOM 595 C CA . VAL A 1 72 ? -0.381 -2.767 4.715 1.00 92.12 72 VAL A CA 1
ATOM 596 C C . VAL A 1 72 ? 0.802 -2.461 5.630 1.00 92.12 72 VAL A C 1
ATOM 598 O O . VAL A 1 72 ? 1.295 -3.359 6.310 1.00 92.12 72 VAL A O 1
ATOM 601 N N . ALA A 1 73 ? 1.213 -1.193 5.721 1.00 90.69 73 ALA A N 1
ATOM 602 C CA . ALA A 1 73 ? 2.290 -0.756 6.602 1.00 90.69 73 ALA A CA 1
ATOM 603 C C . ALA A 1 73 ? 2.010 -1.103 8.069 1.00 90.69 73 ALA A C 1
ATOM 605 O O . ALA A 1 73 ? 2.909 -1.565 8.764 1.00 90.69 73 ALA A O 1
ATOM 606 N N . THR A 1 74 ? 0.776 -0.911 8.546 1.00 88.44 74 THR A N 1
ATOM 607 C CA . THR A 1 74 ? 0.410 -1.195 9.942 1.00 88.44 74 THR A CA 1
ATOM 608 C C . THR A 1 74 ? 0.516 -2.687 10.233 1.00 88.44 74 THR A C 1
ATOM 610 O O . THR A 1 74 ? 1.117 -3.075 11.235 1.00 88.44 74 THR A O 1
ATOM 613 N N . LEU A 1 75 ? -0.035 -3.527 9.354 1.00 87.06 75 LEU A N 1
ATOM 614 C CA . LEU A 1 75 ? -0.007 -4.984 9.501 1.00 87.06 75 LEU A CA 1
ATOM 615 C C . LEU A 1 75 ? 1.430 -5.523 9.459 1.00 87.06 75 LEU A C 1
ATOM 617 O O . LEU A 1 75 ? 1.841 -6.260 10.355 1.00 87.06 75 LEU A O 1
ATOM 621 N N . ASN A 1 76 ? 2.217 -5.065 8.487 1.00 85.12 76 ASN A N 1
ATOM 622 C CA . ASN A 1 76 ? 3.625 -5.418 8.328 1.00 85.12 76 ASN A CA 1
ATOM 623 C C . ASN A 1 76 ? 4.478 -4.991 9.534 1.00 85.12 76 ASN A C 1
ATOM 625 O O . ASN A 1 76 ? 5.260 -5.788 10.062 1.00 85.12 76 ASN A O 1
ATOM 629 N N . SER A 1 77 ? 4.303 -3.759 10.017 1.00 80.88 77 SER A N 1
ATOM 630 C CA . SER A 1 77 ? 4.994 -3.256 11.207 1.00 80.88 77 SER A CA 1
ATOM 631 C C . SER A 1 77 ? 4.662 -4.078 12.458 1.00 80.88 77 SER A C 1
ATOM 633 O O . SER A 1 77 ? 5.553 -4.385 13.254 1.00 80.88 77 SER A O 1
ATOM 635 N N . MET A 1 78 ? 3.404 -4.496 12.630 1.00 78.56 78 MET A N 1
ATOM 636 C CA . MET A 1 78 ? 3.013 -5.358 13.752 1.00 78.56 78 MET A CA 1
ATOM 637 C C . MET A 1 78 ? 3.615 -6.767 13.657 1.00 78.56 78 MET A C 1
ATOM 639 O O . MET A 1 78 ? 3.981 -7.327 14.690 1.00 78.56 78 MET A O 1
ATOM 643 N N . GLU A 1 79 ? 3.740 -7.328 12.449 1.00 73.25 79 GLU A N 1
ATOM 644 C CA . GLU A 1 79 ? 4.278 -8.677 12.234 1.00 73.25 79 GLU A CA 1
ATOM 645 C C . GLU A 1 79 ? 5.807 -8.741 12.381 1.00 73.25 79 GLU A C 1
ATOM 647 O O . GLU A 1 79 ? 6.316 -9.652 13.032 1.00 73.25 79 GLU A O 1
ATOM 652 N N . ARG A 1 80 ? 6.557 -7.810 11.769 1.00 66.75 80 ARG A N 1
ATOM 653 C CA . ARG A 1 80 ? 8.008 -7.994 11.546 1.00 66.75 80 ARG A CA 1
ATOM 654 C C . ARG A 1 80 ? 8.924 -6.923 12.121 1.00 66.75 80 ARG A C 1
ATOM 656 O O . ARG A 1 80 ? 10.118 -7.183 12.244 1.00 66.75 80 ARG A O 1
ATOM 663 N N . GLU A 1 81 ? 8.418 -5.750 12.504 1.00 62.66 81 GLU A N 1
ATOM 664 C CA . GLU A 1 81 ? 9.264 -4.694 13.098 1.00 62.66 81 GLU A CA 1
ATOM 665 C C . GLU A 1 81 ? 9.473 -4.880 14.610 1.00 62.66 81 GLU A C 1
ATOM 667 O O . GLU A 1 81 ? 10.087 -4.049 15.278 1.00 62.66 81 GLU A O 1
ATOM 672 N N . THR A 1 82 ? 8.984 -5.989 15.169 1.00 61.12 82 THR A N 1
ATOM 673 C CA . THR A 1 82 ? 9.106 -6.319 16.589 1.00 61.12 82 THR A CA 1
ATOM 674 C C . THR A 1 82 ? 9.592 -7.755 16.785 1.00 61.12 82 THR A C 1
ATOM 676 O O . THR A 1 82 ? 9.421 -8.615 15.926 1.00 61.12 82 THR A O 1
ATOM 679 N N . THR A 1 83 ? 10.237 -8.037 17.922 1.00 68.94 83 THR A N 1
ATOM 680 C CA . THR A 1 83 ? 10.515 -9.424 18.339 1.00 68.94 83 THR A CA 1
ATOM 681 C C . THR A 1 83 ? 9.193 -10.159 18.572 1.00 68.94 83 THR A C 1
ATOM 683 O O . THR A 1 83 ? 8.207 -9.505 18.880 1.00 68.94 83 THR A O 1
ATOM 686 N N . ALA A 1 84 ? 9.143 -11.495 18.519 1.00 65.44 84 ALA A N 1
ATOM 687 C CA . ALA A 1 84 ? 7.881 -12.238 18.693 1.00 65.44 84 ALA A CA 1
ATOM 688 C C . ALA A 1 84 ? 7.089 -11.844 19.967 1.00 65.44 84 ALA A C 1
ATOM 690 O O . ALA A 1 84 ? 5.864 -11.725 19.942 1.00 65.44 84 ALA A O 1
ATOM 691 N N . HIS A 1 85 ? 7.787 -11.565 21.077 1.00 64.06 85 HIS A N 1
ATOM 692 C CA . HIS A 1 85 ? 7.175 -11.018 22.296 1.00 64.06 85 HIS A CA 1
ATOM 693 C C . HIS A 1 85 ? 6.722 -9.557 22.145 1.00 64.06 85 HIS A C 1
ATOM 695 O O . HIS A 1 85 ? 5.683 -9.168 22.682 1.00 64.06 85 HIS A O 1
ATOM 701 N N . GLY A 1 86 ? 7.473 -8.749 21.396 1.00 72.00 86 GLY A N 1
ATOM 702 C CA . GLY A 1 86 ? 7.080 -7.400 21.002 1.00 72.00 86 GLY A CA 1
ATOM 703 C C . GLY A 1 86 ? 5.843 -7.380 20.100 1.00 72.00 86 GLY A C 1
ATOM 704 O O . GLY A 1 86 ? 4.979 -6.538 20.318 1.00 72.00 86 GLY A O 1
ATOM 705 N N . SER A 1 87 ? 5.690 -8.337 19.180 1.00 74.81 87 SER A N 1
ATOM 706 C CA . SER A 1 87 ? 4.527 -8.442 18.289 1.00 74.81 87 SER A CA 1
ATOM 707 C C . SER A 1 87 ? 3.258 -8.719 19.086 1.00 74.81 87 SER A C 1
ATOM 709 O O . SER A 1 87 ? 2.260 -8.024 18.921 1.00 74.81 87 SER A O 1
ATOM 711 N N . ALA A 1 88 ? 3.309 -9.657 20.039 1.00 77.06 88 ALA A N 1
ATOM 712 C CA . ALA A 1 88 ? 2.183 -9.945 20.929 1.00 77.06 88 ALA A CA 1
ATOM 713 C C . ALA A 1 88 ? 1.773 -8.719 21.767 1.00 77.06 88 ALA A C 1
ATOM 715 O O . ALA A 1 88 ? 0.585 -8.427 21.919 1.00 77.06 88 ALA A O 1
ATOM 716 N N . ARG A 1 89 ? 2.752 -7.958 22.277 1.00 81.06 89 ARG A N 1
ATOM 717 C CA . ARG A 1 89 ? 2.488 -6.703 22.994 1.00 81.06 89 ARG A CA 1
ATOM 718 C C . ARG A 1 89 ? 1.860 -5.653 22.077 1.00 81.06 89 ARG A C 1
ATOM 720 O O . ARG A 1 89 ? 0.870 -5.042 22.469 1.00 81.06 89 ARG A O 1
ATOM 727 N N . SER A 1 90 ? 2.405 -5.459 20.880 1.00 79.62 90 SER A N 1
ATOM 728 C CA . SER A 1 90 ? 1.888 -4.509 19.891 1.00 79.62 90 SER A CA 1
ATOM 729 C C . SER A 1 90 ? 0.463 -4.850 19.470 1.00 79.62 90 SER A C 1
ATOM 731 O O . SER A 1 90 ? -0.370 -3.954 19.412 1.00 79.62 90 SER A O 1
ATOM 733 N N . ILE A 1 91 ? 0.150 -6.134 19.273 1.00 82.44 91 ILE A N 1
ATOM 734 C CA . ILE A 1 91 ? -1.208 -6.608 18.971 1.00 82.44 91 ILE A CA 1
ATOM 735 C C . ILE A 1 91 ? -2.155 -6.313 20.136 1.00 82.44 91 ILE A C 1
ATOM 737 O O . ILE A 1 91 ? -3.252 -5.805 19.917 1.00 82.44 91 ILE A O 1
ATOM 741 N N . ASN A 1 92 ? -1.738 -6.576 21.377 1.00 82.62 92 ASN A N 1
ATOM 742 C CA . ASN A 1 92 ? -2.567 -6.279 22.545 1.00 82.62 92 ASN A CA 1
ATOM 743 C C . ASN A 1 92 ? -2.844 -4.779 22.680 1.00 82.62 92 ASN A C 1
ATOM 745 O O . ASN A 1 92 ? -3.998 -4.399 22.846 1.00 82.62 92 ASN A O 1
ATOM 749 N N . VAL A 1 93 ? -1.825 -3.929 22.528 1.00 85.19 93 VAL A N 1
ATOM 750 C CA . VAL A 1 93 ? -2.002 -2.468 22.528 1.00 85.19 93 VAL A CA 1
ATOM 751 C C . VAL A 1 93 ? -2.910 -2.038 21.375 1.00 85.19 93 VAL A C 1
ATOM 753 O O . VAL A 1 93 ? -3.849 -1.273 21.582 1.00 85.19 93 VAL A O 1
ATOM 756 N N . PHE A 1 94 ? -2.692 -2.573 20.172 1.00 85.50 94 PHE A N 1
ATOM 757 C CA . PHE A 1 94 ? -3.525 -2.290 19.006 1.00 85.50 94 PHE A CA 1
ATOM 758 C C . PHE A 1 94 ? -4.985 -2.693 19.224 1.00 85.50 94 PHE A C 1
ATOM 760 O O . PHE A 1 94 ? -5.885 -2.001 18.755 1.00 85.50 94 PHE A O 1
ATOM 767 N N . ARG A 1 95 ? -5.235 -3.772 19.972 1.00 84.56 95 ARG A N 1
ATOM 768 C CA . ARG A 1 95 ? -6.573 -4.257 20.320 1.00 84.56 95 ARG A CA 1
ATOM 769 C C . ARG A 1 95 ? -7.258 -3.389 21.374 1.00 84.56 95 ARG A C 1
ATOM 771 O O . ARG A 1 95 ? -8.440 -3.094 21.225 1.00 84.56 95 ARG A O 1
ATOM 778 N N . THR A 1 96 ? -6.555 -3.011 22.439 1.00 86.81 96 THR A N 1
ATOM 779 C CA . THR A 1 96 ? -7.169 -2.372 23.615 1.00 86.81 96 THR A CA 1
ATOM 780 C C . THR A 1 96 ? -7.244 -0.854 23.519 1.00 86.81 96 THR A C 1
ATOM 782 O O . THR A 1 96 ? -8.135 -0.253 24.109 1.00 86.81 96 THR A O 1
ATOM 785 N N . GLU A 1 97 ? -6.327 -0.219 22.791 1.00 90.12 97 GLU A N 1
ATOM 786 C CA . GLU A 1 97 ? -6.199 1.238 22.798 1.00 90.12 97 GLU A CA 1
ATOM 787 C C . GLU A 1 97 ? -7.373 1.914 22.056 1.00 90.12 97 GLU A C 1
ATOM 789 O O . GLU A 1 97 ? -7.595 1.635 20.868 1.00 90.12 97 GLU A O 1
ATOM 794 N N . PRO A 1 98 ? -8.125 2.838 22.686 1.00 87.81 98 PRO A N 1
ATOM 795 C CA . PRO A 1 98 ? -9.261 3.507 22.046 1.00 87.81 98 PRO A CA 1
ATOM 796 C C . PRO A 1 98 ? -8.831 4.426 20.898 1.00 87.81 98 PRO A C 1
ATOM 798 O O . PRO A 1 98 ? -9.522 4.507 19.885 1.00 87.81 98 PRO A O 1
ATOM 801 N N . ARG A 1 99 ? -7.643 5.040 20.985 1.00 87.25 99 ARG A N 1
ATOM 802 C CA . ARG A 1 99 ? -7.096 5.916 19.932 1.00 87.25 99 ARG A CA 1
ATOM 803 C C . ARG A 1 99 ? -6.916 5.205 18.585 1.00 87.25 99 ARG A C 1
ATOM 805 O O . ARG A 1 99 ? -6.888 5.850 17.542 1.00 87.25 99 ARG A O 1
ATOM 812 N N . LEU A 1 100 ? -6.785 3.879 18.599 1.00 87.50 100 LEU A N 1
ATOM 813 C CA . LEU A 1 100 ? -6.583 3.057 17.405 1.00 87.50 100 LEU A CA 1
ATOM 814 C C . LEU A 1 100 ? -7.895 2.481 16.847 1.00 87.50 100 LEU A C 1
ATOM 816 O O . LEU A 1 100 ? -7.858 1.739 15.870 1.00 87.50 100 LEU A O 1
ATOM 820 N N . ALA A 1 101 ? -9.055 2.835 17.415 1.00 88.00 101 ALA A N 1
ATOM 821 C CA . ALA A 1 101 ? -10.357 2.333 16.971 1.00 88.00 101 ALA A CA 1
ATOM 822 C C . ALA A 1 101 ? -10.656 2.652 15.500 1.00 88.00 101 ALA A C 1
ATOM 824 O O . ALA A 1 101 ? -11.069 1.764 14.758 1.00 88.00 101 ALA A O 1
ATOM 825 N N . SER A 1 102 ? -10.371 3.883 15.064 1.00 87.19 102 SER A N 1
ATOM 826 C CA . SER A 1 102 ? -10.527 4.286 13.660 1.00 87.19 102 SER A CA 1
ATOM 827 C C . SER A 1 102 ? -9.647 3.432 12.734 1.00 87.19 102 SER A C 1
ATOM 829 O O . SER A 1 102 ? -10.154 2.835 11.785 1.00 87.19 102 SER A O 1
ATOM 831 N N . LYS A 1 103 ? -8.366 3.233 13.082 1.00 86.69 103 LYS A N 1
ATOM 832 C CA . LYS A 1 103 ? -7.459 2.362 12.312 1.00 86.69 103 LYS A CA 1
ATOM 833 C C . LYS A 1 103 ? -7.936 0.910 12.263 1.00 86.69 103 LYS A C 1
ATOM 835 O O . LYS A 1 103 ? -7.821 0.266 11.229 1.00 86.69 103 LYS A O 1
ATOM 840 N N . ARG A 1 104 ? -8.495 0.381 13.357 1.00 90.00 104 ARG A N 1
ATOM 841 C CA . ARG A 1 104 ? -9.083 -0.970 13.372 1.00 90.00 104 ARG A CA 1
ATOM 842 C C . ARG A 1 104 ? -10.259 -1.092 12.407 1.00 90.00 104 ARG A C 1
ATOM 844 O O . ARG A 1 104 ? -10.340 -2.088 11.697 1.00 90.00 104 ARG A O 1
ATOM 851 N N . SER A 1 105 ? -11.141 -0.093 12.376 1.00 89.88 105 SER A N 1
ATOM 852 C CA . SER A 1 105 ? -12.280 -0.065 11.451 1.00 89.88 105 SER A CA 1
ATOM 853 C C . SER A 1 105 ? -11.815 -0.038 9.995 1.00 89.88 105 SER A C 1
ATOM 855 O O . SER A 1 105 ? -12.296 -0.822 9.183 1.00 89.88 105 SER A O 1
ATOM 857 N N . MET A 1 106 ? -10.815 0.793 9.698 1.00 89.25 106 MET A N 1
ATOM 858 C CA . MET A 1 106 ? -10.187 0.888 8.379 1.00 89.25 106 MET A CA 1
ATOM 859 C C . MET A 1 106 ? -9.571 -0.448 7.940 1.00 89.25 106 MET A C 1
ATOM 861 O O . MET A 1 106 ? -9.897 -0.958 6.873 1.00 89.25 106 MET A O 1
ATOM 865 N N . ILE A 1 107 ? -8.740 -1.073 8.785 1.00 91.44 107 ILE A N 1
ATOM 866 C CA . ILE A 1 107 ? -8.152 -2.387 8.478 1.00 91.44 107 ILE A CA 1
ATOM 867 C C . ILE A 1 107 ? -9.251 -3.429 8.252 1.00 91.44 107 ILE A C 1
ATOM 869 O O . ILE A 1 107 ? -9.168 -4.207 7.306 1.00 91.44 107 ILE A O 1
ATOM 873 N N . LYS A 1 108 ? -10.296 -3.442 9.088 1.00 91.56 108 LYS A N 1
ATOM 874 C CA . LYS A 1 108 ? -11.411 -4.385 8.948 1.00 91.56 108 LYS A CA 1
ATOM 875 C C . LYS A 1 108 ? -12.122 -4.226 7.604 1.00 91.56 108 LYS A C 1
ATOM 877 O O . LYS A 1 108 ? -12.349 -5.228 6.936 1.00 91.56 108 LYS A O 1
ATOM 882 N N . MET A 1 109 ? -12.416 -2.993 7.197 1.00 92.81 109 MET A N 1
ATOM 883 C CA . MET A 1 109 ? -13.032 -2.695 5.903 1.00 92.81 109 MET A CA 1
ATOM 884 C C . MET A 1 109 ? -12.170 -3.199 4.738 1.00 92.81 109 MET A C 1
ATOM 886 O O . MET A 1 109 ? -12.683 -3.882 3.853 1.00 92.81 109 MET A O 1
ATOM 890 N N . TRP A 1 110 ? -10.863 -2.923 4.742 1.00 92.56 110 TRP A N 1
ATOM 891 C CA . TRP A 1 110 ? -9.964 -3.379 3.674 1.00 92.56 110 TRP A CA 1
ATOM 892 C C . TRP A 1 110 ? -9.812 -4.900 3.636 1.00 92.56 110 TRP A C 1
ATOM 894 O O . TRP A 1 110 ? -9.833 -5.485 2.557 1.00 92.56 110 TRP A O 1
ATOM 904 N N . LEU A 1 111 ? -9.718 -5.557 4.796 1.00 92.00 111 LEU A N 1
ATOM 905 C CA . LEU A 1 111 ? -9.653 -7.018 4.870 1.00 92.00 111 LEU A CA 1
ATOM 906 C C . LEU A 1 111 ? -10.947 -7.685 4.380 1.00 92.00 111 LEU A C 1
ATOM 908 O O . LEU A 1 111 ? -10.883 -8.716 3.717 1.00 92.00 111 LEU A O 1
ATOM 912 N N . GLN A 1 112 ? -12.108 -7.093 4.664 1.00 92.06 112 GLN A N 1
ATOM 913 C CA . GLN A 1 112 ? -13.384 -7.542 4.098 1.00 92.06 112 GLN A CA 1
ATOM 914 C C . GLN A 1 112 ? -13.414 -7.328 2.583 1.00 92.06 112 GLN A C 1
ATOM 916 O O . GLN A 1 112 ? -13.707 -8.251 1.839 1.00 92.06 112 GLN A O 1
ATOM 921 N N . THR A 1 113 ? -12.984 -6.154 2.121 1.00 90.81 113 THR A N 1
ATOM 922 C CA . THR A 1 113 ? -12.936 -5.797 0.697 1.00 90.81 113 THR A CA 1
ATOM 923 C C . THR A 1 113 ? -12.113 -6.793 -0.125 1.00 90.81 113 THR A C 1
ATOM 925 O O . THR A 1 113 ? -12.565 -7.223 -1.188 1.00 90.81 113 THR A O 1
ATOM 928 N N . ILE A 1 114 ? -10.923 -7.180 0.351 1.00 93.31 114 ILE A N 1
ATOM 929 C CA . ILE A 1 114 ? -10.090 -8.174 -0.345 1.00 93.31 114 ILE A CA 1
ATOM 930 C C . ILE A 1 114 ? -10.690 -9.582 -0.255 1.00 93.31 114 ILE A C 1
ATOM 932 O O . ILE A 1 114 ? -10.620 -10.328 -1.228 1.00 93.31 114 ILE A O 1
ATOM 936 N N . ALA A 1 115 ? -11.323 -9.931 0.872 1.00 91.81 115 ALA A N 1
ATOM 937 C CA . ALA A 1 115 ? -11.956 -11.232 1.059 1.00 91.81 115 ALA A CA 1
ATOM 938 C C . ALA A 1 115 ? -13.166 -11.413 0.129 1.00 91.81 115 ALA A C 1
ATOM 940 O O . ALA A 1 115 ? -13.270 -12.443 -0.534 1.00 91.81 115 ALA A O 1
ATOM 941 N N . ASP A 1 116 ? -14.018 -10.392 0.009 1.00 92.25 116 ASP A N 1
ATOM 942 C CA . ASP A 1 116 ? -15.198 -10.392 -0.865 1.00 92.25 116 ASP A CA 1
ATOM 943 C C . ASP A 1 116 ? -14.821 -10.576 -2.344 1.00 92.25 116 ASP A C 1
ATOM 945 O O . ASP A 1 116 ? -15.568 -11.166 -3.120 1.00 92.25 116 ASP A O 1
ATOM 949 N N . ARG A 1 117 ? -13.634 -10.094 -2.730 1.00 90.50 117 ARG A N 1
ATOM 950 C CA . ARG A 1 117 ? -13.112 -10.126 -4.107 1.00 9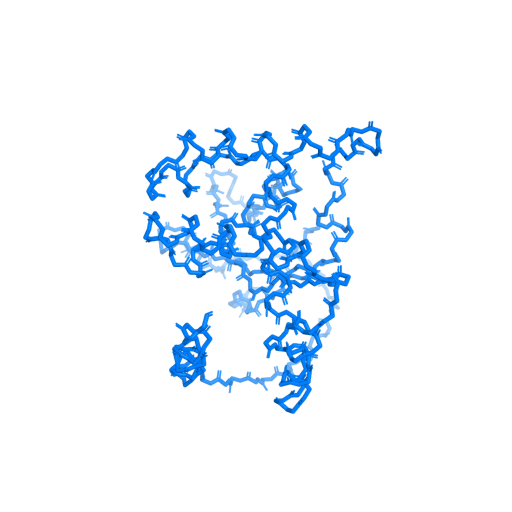0.50 117 ARG A CA 1
ATOM 951 C C . ARG A 1 117 ? -12.173 -11.299 -4.372 1.00 90.50 117 ARG A C 1
ATOM 953 O O . ARG A 1 117 ? -11.619 -11.387 -5.465 1.00 90.50 117 ARG A O 1
ATOM 960 N N . ASN A 1 118 ? -11.979 -12.181 -3.389 1.00 92.88 118 ASN A N 1
ATOM 961 C CA . ASN A 1 118 ? -11.036 -13.298 -3.450 1.00 92.88 118 ASN A CA 1
ATOM 962 C C . ASN A 1 118 ? -9.594 -12.865 -3.805 1.00 92.88 118 ASN A C 1
ATOM 964 O O . ASN A 1 118 ? -8.894 -13.565 -4.530 1.00 92.88 118 ASN A O 1
ATOM 968 N N . VAL A 1 119 ? -9.164 -11.697 -3.316 1.00 91.25 119 VAL A N 1
ATOM 969 C CA . VAL A 1 119 ? -7.809 -11.159 -3.506 1.00 91.25 119 VAL A CA 1
ATOM 970 C C . VAL A 1 119 ? -6.939 -11.589 -2.332 1.00 91.25 119 VAL A C 1
ATOM 972 O O . VAL A 1 119 ? -7.294 -11.393 -1.165 1.00 91.25 119 VAL A O 1
ATOM 975 N N . THR A 1 120 ? -5.772 -12.160 -2.619 1.00 92.50 120 THR A N 1
ATOM 976 C CA . THR A 1 120 ? -4.824 -12.531 -1.568 1.00 92.50 120 THR A CA 1
ATOM 977 C C . THR A 1 120 ? -4.132 -11.300 -0.983 1.00 92.50 120 THR A C 1
ATOM 979 O O . THR A 1 120 ? -3.970 -10.265 -1.630 1.00 92.50 120 THR A O 1
ATOM 982 N N . PHE A 1 121 ? -3.657 -11.406 0.259 1.00 89.19 121 PHE A N 1
ATOM 983 C CA . PHE A 1 121 ? -2.922 -10.303 0.884 1.00 89.19 121 PHE A CA 1
ATOM 984 C C . PHE A 1 121 ? -1.615 -9.959 0.140 1.00 89.19 121 PHE A C 1
ATOM 986 O O . PHE A 1 121 ? -1.179 -8.807 0.158 1.00 89.19 121 PHE A O 1
ATOM 993 N N . GLU A 1 122 ? -1.001 -10.938 -0.535 1.00 89.19 122 GLU A N 1
ATOM 994 C CA . GLU A 1 122 ? 0.180 -10.714 -1.375 1.00 89.19 122 GLU A CA 1
ATOM 995 C C . GLU A 1 122 ? -0.175 -9.876 -2.608 1.00 89.19 122 GLU A C 1
ATOM 997 O O . GLU A 1 122 ? 0.455 -8.847 -2.831 1.00 89.19 122 GLU A O 1
ATOM 1002 N N . GLU A 1 123 ? -1.234 -10.232 -3.339 1.00 91.44 123 GLU A N 1
ATOM 1003 C CA . GLU A 1 123 ? -1.719 -9.448 -4.487 1.00 91.44 123 GLU A CA 1
ATOM 1004 C C . GLU A 1 123 ? -2.140 -8.035 -4.079 1.00 91.44 123 GLU A C 1
ATOM 1006 O O . GLU A 1 123 ? -1.830 -7.069 -4.773 1.00 91.44 123 GLU A O 1
ATOM 1011 N N . PHE A 1 124 ? -2.786 -7.894 -2.920 1.00 93.31 124 PHE A N 1
ATOM 1012 C CA . PHE A 1 124 ? -3.116 -6.590 -2.357 1.00 93.31 124 PHE A CA 1
ATOM 1013 C C . PHE A 1 124 ? -1.859 -5.760 -2.062 1.00 93.31 124 PHE A C 1
ATOM 1015 O O . PHE A 1 124 ? -1.788 -4.592 -2.437 1.00 93.31 124 PHE A O 1
ATOM 1022 N N . THR A 1 125 ? -0.841 -6.360 -1.440 1.00 92.12 125 THR A N 1
ATOM 1023 C CA . THR A 1 125 ? 0.432 -5.682 -1.143 1.00 92.12 125 THR A CA 1
ATOM 1024 C C . THR A 1 125 ? 1.157 -5.257 -2.419 1.00 92.12 125 THR A C 1
ATOM 1026 O O . THR A 1 125 ? 1.658 -4.134 -2.493 1.00 92.12 125 THR A O 1
ATOM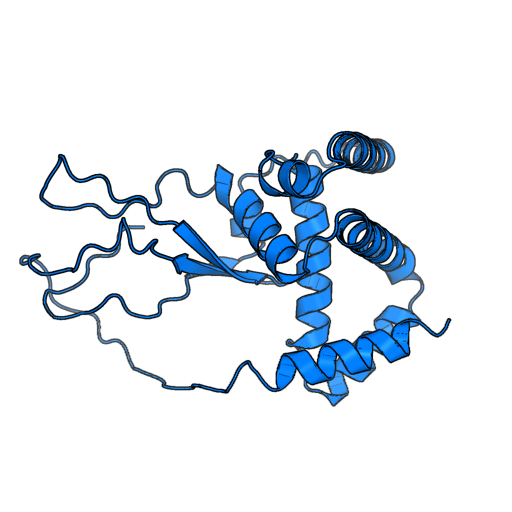 1029 N N . GLU A 1 126 ? 1.184 -6.126 -3.432 1.00 91.88 126 GLU A N 1
ATOM 1030 C CA . GLU A 1 126 ? 1.766 -5.815 -4.738 1.00 91.88 126 GLU A CA 1
ATOM 1031 C C . GLU A 1 126 ? 1.020 -4.673 -5.423 1.00 91.88 126 GLU A C 1
ATOM 1033 O O . GLU A 1 126 ? 1.650 -3.716 -5.869 1.00 91.88 126 GLU A O 1
ATOM 1038 N N . LYS A 1 127 ? -0.316 -4.709 -5.422 1.00 93.44 127 LYS A N 1
ATOM 1039 C CA . LYS A 1 127 ? -1.155 -3.651 -5.993 1.00 93.44 127 LYS A CA 1
ATOM 1040 C C . LYS A 1 127 ? -0.930 -2.303 -5.308 1.00 93.44 127 LYS A C 1
ATOM 1042 O O . LYS A 1 127 ? -0.783 -1.281 -5.978 1.00 93.44 127 LYS A O 1
ATOM 1047 N N . VAL A 1 128 ? -0.867 -2.294 -3.978 1.00 93.69 128 VAL A N 1
ATOM 1048 C CA . VAL A 1 128 ? -0.589 -1.082 -3.195 1.00 93.69 128 VAL A CA 1
ATOM 1049 C C . VAL A 1 128 ? 0.785 -0.520 -3.539 1.00 93.69 128 VAL A C 1
ATOM 1051 O O . VAL A 1 128 ? 0.920 0.686 -3.759 1.00 93.69 128 VAL A O 1
ATOM 1054 N N . GLY A 1 129 ? 1.808 -1.373 -3.616 1.00 91.00 129 GLY A N 1
ATOM 1055 C CA . GLY A 1 129 ? 3.144 -0.944 -4.011 1.00 91.00 129 GLY A CA 1
ATOM 1056 C C . GLY A 1 129 ? 3.193 -0.434 -5.449 1.00 91.00 129 GLY A C 1
ATOM 1057 O O . GLY A 1 129 ? 3.825 0.594 -5.700 1.00 91.00 129 GLY A O 1
ATOM 1058 N N . GLU A 1 130 ? 2.467 -1.083 -6.363 1.00 90.00 130 GLU A N 1
ATOM 1059 C CA . GLU A 1 130 ? 2.378 -0.677 -7.762 1.00 90.00 130 GLU A CA 1
ATOM 1060 C C . GLU A 1 130 ? 1.824 0.734 -7.905 1.00 90.00 130 GLU A C 1
ATOM 1062 O O . GLU A 1 130 ? 2.485 1.615 -8.459 1.00 90.00 130 GLU A O 1
ATOM 1067 N N . GLU A 1 131 ? 0.648 0.977 -7.335 1.00 91.00 131 GLU A N 1
ATOM 1068 C CA . GLU A 1 131 ? -0.012 2.276 -7.415 1.00 91.00 131 GLU A CA 1
ATOM 1069 C C . GLU A 1 131 ? 0.751 3.367 -6.649 1.00 91.00 131 GLU A C 1
ATOM 1071 O O . GLU A 1 131 ? 0.759 4.525 -7.074 1.00 91.00 131 GLU A O 1
ATOM 1076 N N . THR A 1 132 ? 1.468 3.005 -5.577 1.00 89.38 132 THR A N 1
ATOM 1077 C CA . THR A 1 132 ? 2.303 3.949 -4.820 1.00 89.38 132 THR A CA 1
ATOM 1078 C C . THR A 1 132 ? 3.425 4.520 -5.675 1.00 89.38 132 THR A C 1
ATOM 1080 O O . THR A 1 132 ? 3.690 5.715 -5.618 1.00 89.38 132 THR A O 1
ATOM 1083 N N . ILE A 1 133 ? 4.111 3.705 -6.477 1.00 85.62 133 ILE A N 1
ATOM 1084 C CA . ILE A 1 133 ? 5.250 4.195 -7.267 1.00 85.62 133 ILE A CA 1
ATOM 1085 C C . ILE A 1 133 ? 4.909 4.467 -8.726 1.00 85.62 133 ILE A C 1
ATOM 1087 O O . ILE A 1 133 ? 5.711 5.100 -9.409 1.00 85.62 133 ILE A O 1
ATOM 1091 N N . ARG A 1 134 ? 3.702 4.114 -9.184 1.00 83.06 134 ARG A N 1
ATOM 1092 C CA . ARG A 1 134 ? 3.206 4.346 -10.550 1.00 83.06 134 ARG A CA 1
ATOM 1093 C C . ARG A 1 134 ? 3.456 5.766 -11.059 1.00 83.06 134 ARG A C 1
ATOM 1095 O O . ARG A 1 134 ? 3.859 5.951 -12.203 1.00 83.06 134 ARG A O 1
ATOM 1102 N N . ARG A 1 135 ? 3.209 6.782 -10.226 1.00 73.06 135 ARG A N 1
ATOM 1103 C CA . ARG A 1 135 ? 3.381 8.202 -10.598 1.00 73.06 135 ARG A CA 1
ATOM 1104 C C . ARG A 1 135 ? 4.796 8.729 -10.339 1.00 73.06 135 ARG A C 1
ATOM 1106 O O . ARG A 1 135 ? 5.230 9.653 -11.024 1.00 73.06 135 ARG A O 1
ATOM 1113 N N . SER A 1 136 ? 5.504 8.148 -9.370 1.00 72.06 136 SER A N 1
ATOM 1114 C CA . SER A 1 136 ? 6.881 8.513 -9.008 1.00 72.06 136 SER A CA 1
ATOM 1115 C C . SER A 1 136 ? 7.903 7.968 -10.017 1.00 72.06 136 SER A C 1
ATOM 1117 O O . SER A 1 136 ? 8.836 8.659 -10.427 1.00 72.06 136 SER A O 1
ATOM 1119 N N . MET A 1 137 ? 7.700 6.738 -10.492 1.00 67.31 137 MET A N 1
ATOM 1120 C CA . MET A 1 137 ? 8.589 6.039 -11.418 1.00 67.31 137 MET A CA 1
ATOM 1121 C C . MET A 1 137 ? 8.137 6.224 -12.866 1.00 67.31 137 MET A C 1
ATOM 1123 O O . MET A 1 137 ? 7.651 5.306 -13.516 1.00 67.31 137 MET A O 1
ATOM 1127 N N . GLN A 1 138 ? 8.3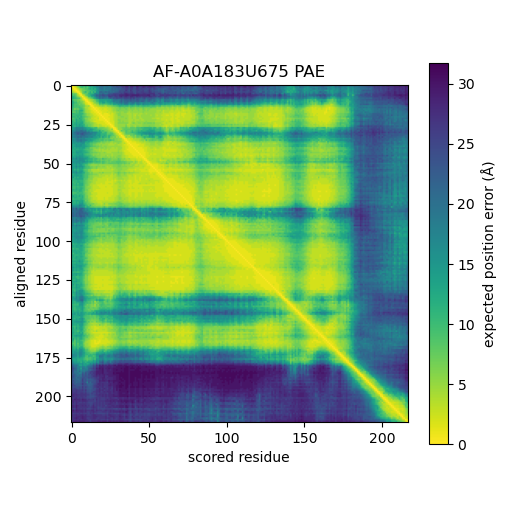56 7.423 -13.405 1.00 59.56 138 GLN A N 1
ATOM 1128 C CA . GLN A 1 138 ? 8.060 7.717 -14.814 1.00 59.56 138 GLN A CA 1
ATOM 1129 C C . GLN A 1 138 ? 8.972 6.959 -15.797 1.00 59.56 138 GLN A C 1
ATOM 1131 O O . GLN A 1 138 ? 8.608 6.769 -16.956 1.00 59.56 138 GLN A O 1
ATOM 1136 N N . ARG A 1 139 ? 10.174 6.547 -15.364 1.00 57.78 139 ARG A N 1
ATOM 1137 C CA . ARG A 1 139 ? 11.162 5.840 -16.194 1.00 57.78 139 ARG A CA 1
ATOM 1138 C C . ARG A 1 139 ? 11.936 4.818 -15.364 1.00 57.78 139 ARG A C 1
ATOM 1140 O O . ARG A 1 139 ? 13.003 5.120 -14.840 1.00 57.78 139 ARG A O 1
ATOM 1147 N N . PHE A 1 140 ? 11.398 3.607 -15.256 1.00 63.75 140 PHE A N 1
ATOM 1148 C CA . PHE A 1 140 ? 12.151 2.442 -14.788 1.00 63.75 140 PHE A CA 1
ATOM 1149 C C . PHE A 1 140 ? 12.450 1.537 -15.978 1.00 63.75 140 PHE A C 1
ATOM 1151 O O . PHE A 1 140 ? 11.751 0.568 -16.255 1.00 63.75 140 PHE A O 1
ATOM 1158 N N . GLN A 1 141 ? 13.442 1.950 -16.758 1.00 62.56 141 GLN A N 1
ATOM 1159 C CA . GLN A 1 141 ? 13.835 1.279 -17.989 1.00 62.56 141 GLN A CA 1
ATOM 1160 C C . GLN A 1 141 ? 15.312 0.937 -17.907 1.00 62.56 141 GLN A C 1
ATOM 1162 O O . GLN A 1 141 ? 16.117 1.737 -17.425 1.00 62.56 141 GLN A O 1
ATOM 1167 N N . ARG A 1 142 ? 15.663 -0.252 -18.394 1.00 65.31 142 ARG A N 1
ATOM 1168 C CA . ARG A 1 142 ? 17.060 -0.610 -18.607 1.00 65.31 142 ARG A CA 1
ATOM 1169 C C . ARG A 1 142 ? 17.492 -0.031 -19.947 1.00 65.31 142 ARG A C 1
ATOM 1171 O O . ARG A 1 142 ? 16.934 -0.394 -20.977 1.00 65.31 142 ARG A O 1
ATOM 1178 N N . THR A 1 143 ? 18.470 0.865 -19.930 1.00 65.62 143 THR A N 1
ATOM 1179 C CA . THR A 1 143 ? 19.072 1.398 -21.154 1.00 65.62 143 THR A CA 1
ATOM 1180 C C . THR A 1 143 ? 20.103 0.412 -21.693 1.00 65.62 143 THR A C 1
ATOM 1182 O O . THR A 1 143 ? 20.959 -0.065 -20.946 1.00 65.62 143 THR A O 1
ATOM 1185 N N . THR A 1 144 ? 20.033 0.116 -22.986 1.00 65.56 144 THR A N 1
ATOM 1186 C CA . THR A 1 144 ? 20.994 -0.738 -23.696 1.00 65.56 144 THR A CA 1
ATOM 1187 C C . THR A 1 144 ? 21.610 0.017 -24.866 1.00 65.56 144 THR A C 1
ATOM 1189 O O . THR A 1 144 ? 21.002 0.950 -25.376 1.00 65.56 144 THR A O 1
ATOM 1192 N N . PHE A 1 145 ? 22.795 -0.405 -25.315 1.00 66.69 145 PHE A N 1
ATOM 1193 C CA . PHE A 1 145 ? 23.442 0.161 -26.507 1.00 66.69 145 PHE A CA 1
ATOM 1194 C C . PHE A 1 145 ? 22.621 -0.041 -27.785 1.00 66.69 145 PHE A C 1
ATOM 1196 O O . PHE A 1 145 ? 22.718 0.747 -28.718 1.00 66.69 145 PHE A O 1
ATOM 1203 N N . ASN A 1 146 ? 21.788 -1.083 -27.822 1.00 69.38 146 ASN A N 1
ATOM 1204 C CA . ASN A 1 146 ? 20.799 -1.250 -28.873 1.00 69.38 146 ASN A CA 1
ATOM 1205 C C . ASN A 1 146 ? 19.610 -0.313 -28.610 1.00 69.38 146 ASN A C 1
ATOM 1207 O O . ASN A 1 146 ? 18.788 -0.592 -27.737 1.00 69.38 146 ASN A O 1
ATOM 1211 N N . GLU A 1 147 ? 19.528 0.779 -29.372 1.00 68.81 147 GLU A N 1
ATOM 1212 C CA . GLU A 1 147 ? 18.469 1.794 -29.263 1.00 68.81 147 GLU A CA 1
ATOM 1213 C C . GLU A 1 147 ? 17.070 1.250 -29.603 1.00 68.81 147 GLU A C 1
ATOM 1215 O O . GLU A 1 147 ? 16.066 1.804 -29.159 1.00 68.81 147 GLU A O 1
ATOM 1220 N N . ASN A 1 148 ? 16.989 0.132 -30.334 1.00 71.25 148 ASN A N 1
ATOM 1221 C CA . ASN A 1 148 ? 15.720 -0.508 -30.689 1.00 71.25 148 ASN A CA 1
ATOM 1222 C C . ASN A 1 148 ? 15.203 -1.462 -29.600 1.00 71.25 148 ASN A C 1
ATOM 1224 O O . ASN A 1 148 ? 14.056 -1.909 -29.665 1.00 71.25 148 ASN A O 1
ATOM 1228 N N . LEU A 1 149 ? 16.031 -1.802 -28.606 1.00 70.19 149 LEU A N 1
ATOM 1229 C CA . LEU A 1 149 ? 15.673 -2.753 -27.561 1.00 70.19 149 LEU A CA 1
ATOM 1230 C C . LEU A 1 149 ? 15.038 -2.029 -26.366 1.00 70.19 149 LEU A C 1
ATOM 1232 O O . LEU A 1 149 ? 15.720 -1.413 -25.550 1.00 70.19 149 LEU A O 1
ATOM 1236 N N . VAL A 1 150 ? 13.714 -2.137 -26.237 1.00 69.50 150 VAL A N 1
ATOM 1237 C CA . VAL A 1 150 ? 12.970 -1.563 -25.107 1.00 69.50 150 VAL A CA 1
ATOM 1238 C C . VAL A 1 150 ? 12.708 -2.636 -24.057 1.00 69.50 150 VAL A C 1
ATOM 1240 O O . VAL A 1 150 ? 11.802 -3.455 -24.197 1.00 69.50 150 VAL A O 1
ATOM 1243 N N . ILE A 1 151 ? 13.471 -2.602 -22.966 1.00 67.25 151 ILE A N 1
ATOM 1244 C CA . ILE A 1 151 ? 13.305 -3.532 -21.845 1.00 67.25 151 ILE A CA 1
ATOM 1245 C C . ILE A 1 151 ? 12.396 -2.891 -20.802 1.00 67.25 151 ILE A C 1
ATOM 1247 O O . ILE A 1 151 ? 12.762 -1.914 -20.140 1.00 67.25 151 ILE A O 1
ATOM 1251 N N . ARG A 1 152 ? 11.193 -3.452 -20.657 1.00 65.81 152 ARG A N 1
ATOM 1252 C CA . ARG A 1 152 ? 10.248 -3.059 -19.610 1.00 65.81 152 ARG A CA 1
ATOM 1253 C C . ARG A 1 152 ? 10.566 -3.830 -18.338 1.00 65.81 152 ARG A C 1
ATOM 1255 O O . ARG A 1 152 ? 10.334 -5.032 -18.264 1.00 65.81 152 ARG A O 1
ATOM 1262 N N . THR A 1 15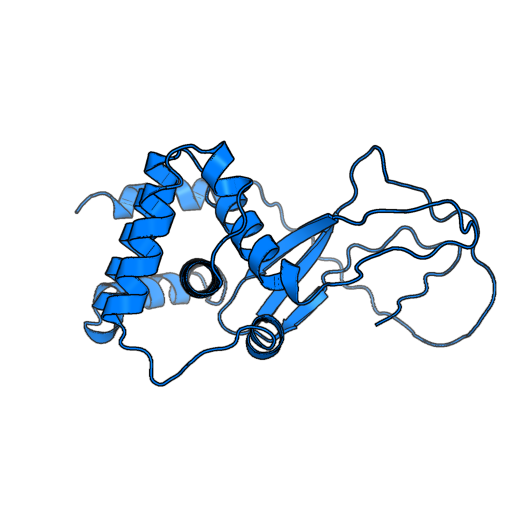3 ? 11.079 -3.128 -17.339 1.00 67.44 153 THR A N 1
ATOM 1263 C CA . THR A 1 153 ? 11.340 -3.710 -16.024 1.00 67.44 153 THR A CA 1
ATOM 1264 C C . THR A 1 153 ? 10.076 -3.595 -15.181 1.00 67.44 153 THR A C 1
ATOM 1266 O O . THR A 1 153 ? 9.586 -2.488 -14.951 1.00 67.44 153 THR A O 1
ATOM 1269 N N . ARG A 1 154 ? 9.536 -4.728 -14.723 1.00 75.50 154 ARG A N 1
ATOM 1270 C CA . ARG A 1 154 ? 8.503 -4.731 -13.683 1.00 75.50 154 ARG A CA 1
ATOM 1271 C C . ARG A 1 154 ? 9.180 -4.624 -12.324 1.00 75.50 154 ARG A C 1
ATOM 1273 O O . ARG A 1 154 ? 10.395 -4.768 -12.202 1.00 75.50 154 ARG A O 1
ATOM 1280 N N . PHE A 1 155 ? 8.411 -4.361 -11.286 1.00 80.88 155 PHE A N 1
ATOM 1281 C CA . PHE A 1 155 ? 8.910 -4.477 -9.928 1.00 80.88 155 PHE A CA 1
ATOM 1282 C C . PHE A 1 155 ? 7.970 -5.337 -9.112 1.00 80.88 155 PHE A C 1
ATOM 1284 O O . PHE A 1 155 ? 6.801 -5.509 -9.443 1.00 80.88 155 PHE A O 1
ATOM 1291 N N . ARG A 1 156 ? 8.542 -5.876 -8.050 1.00 85.50 156 ARG A N 1
ATOM 1292 C CA . ARG A 1 156 ? 7.876 -6.621 -7.010 1.00 85.50 156 ARG A CA 1
ATOM 1293 C C . ARG A 1 156 ? 8.059 -5.868 -5.707 1.00 85.50 156 ARG A C 1
ATOM 1295 O O . ARG A 1 156 ? 9.173 -5.468 -5.355 1.00 85.50 156 ARG A O 1
ATOM 1302 N N . THR A 1 157 ? 6.977 -5.673 -4.987 1.00 88.50 157 THR A N 1
ATOM 1303 C CA . THR A 1 157 ? 6.975 -5.025 -3.686 1.00 88.50 157 THR A CA 1
ATOM 1304 C C . THR A 1 157 ? 7.592 -5.972 -2.670 1.00 88.50 157 THR A C 1
ATOM 1306 O O . THR A 1 157 ? 7.061 -7.032 -2.363 1.00 88.50 157 THR A O 1
ATOM 1309 N N . SER A 1 158 ? 8.752 -5.601 -2.130 1.00 86.25 158 SER A N 1
ATOM 1310 C CA . SER A 1 158 ? 9.422 -6.427 -1.127 1.00 86.25 158 SER A CA 1
ATOM 1311 C C . SER A 1 158 ? 8.935 -6.107 0.278 1.00 86.25 158 SER A C 1
ATOM 1313 O O . SER A 1 158 ? 8.877 -7.003 1.121 1.00 86.25 158 SER A O 1
ATOM 1315 N N . TRP A 1 159 ? 8.683 -4.828 0.563 1.00 85.31 159 TRP A N 1
ATOM 1316 C CA . TRP A 1 159 ? 8.318 -4.381 1.898 1.00 85.31 159 TRP A CA 1
ATOM 1317 C C . TRP A 1 159 ? 7.606 -3.034 1.881 1.00 85.31 159 TRP A C 1
ATOM 1319 O O . TRP A 1 159 ? 8.043 -2.099 1.215 1.00 85.31 159 TRP A O 1
ATOM 1329 N N . ILE A 1 160 ? 6.550 -2.921 2.680 1.00 88.81 160 ILE A N 1
ATOM 1330 C CA . ILE A 1 160 ? 5.870 -1.658 2.954 1.00 88.81 160 ILE A CA 1
ATOM 1331 C C . ILE A 1 160 ? 5.817 -1.492 4.464 1.00 88.81 160 ILE A C 1
ATOM 1333 O O . ILE A 1 160 ? 5.248 -2.345 5.147 1.00 88.81 160 ILE A O 1
ATOM 1337 N N . SER A 1 161 ? 6.369 -0.398 4.980 1.00 86.94 161 SER A N 1
ATOM 1338 C CA . SER A 1 161 ? 6.217 -0.038 6.383 1.00 86.94 161 SER A CA 1
ATOM 1339 C C . SER A 1 161 ? 5.961 1.438 6.617 1.00 86.94 161 SER A C 1
ATOM 1341 O O . SER A 1 161 ? 5.932 2.268 5.701 1.00 86.94 161 SER A O 1
ATOM 1343 N N . MET A 1 162 ? 5.776 1.763 7.896 1.00 84.56 162 MET A N 1
ATOM 1344 C CA . MET A 1 162 ? 5.572 3.126 8.374 1.00 84.56 162 MET A CA 1
ATOM 1345 C C . MET A 1 162 ? 6.766 4.045 8.091 1.00 84.56 162 MET A C 1
ATOM 1347 O O . MET A 1 162 ? 6.600 5.266 8.024 1.00 84.56 162 MET A O 1
ATOM 1351 N N . MET A 1 163 ? 7.962 3.476 7.909 1.00 84.56 163 MET A N 1
ATOM 1352 C CA . MET A 1 163 ? 9.191 4.234 7.673 1.00 84.56 163 MET A CA 1
ATOM 1353 C C . MET A 1 163 ? 9.669 4.154 6.226 1.00 84.56 163 MET A C 1
ATOM 1355 O O . MET A 1 163 ? 10.099 5.171 5.671 1.00 84.56 163 MET A O 1
ATOM 1359 N N . GLN A 1 164 ? 9.614 2.968 5.619 1.00 86.88 164 GLN A N 1
ATOM 1360 C CA . GLN A 1 164 ? 10.252 2.704 4.333 1.00 86.88 164 GLN A CA 1
ATOM 1361 C C . GLN A 1 164 ? 9.333 1.926 3.392 1.00 86.88 164 GLN A C 1
ATOM 1363 O O . GLN A 1 164 ? 8.542 1.086 3.813 1.00 86.88 164 GLN A O 1
ATOM 1368 N N . PHE A 1 165 ? 9.487 2.203 2.104 1.00 89.00 165 PHE A N 1
ATOM 1369 C CA . PHE A 1 165 ? 8.936 1.422 1.009 1.00 89.00 165 PHE A CA 1
ATOM 1370 C C . PHE A 1 165 ? 10.095 0.776 0.259 1.00 89.00 165 PHE A C 1
ATOM 1372 O O . PHE A 1 165 ? 11.002 1.488 -0.177 1.00 89.00 165 PHE A O 1
ATOM 1379 N N . CYS A 1 166 ? 10.067 -0.545 0.107 1.00 87.94 166 CYS A N 1
ATOM 1380 C CA . CYS A 1 166 ? 11.101 -1.298 -0.579 1.00 87.94 166 CYS A CA 1
ATOM 1381 C C . CYS A 1 166 ? 10.536 -2.170 -1.701 1.00 87.94 166 CYS A C 1
ATOM 1383 O O . CYS A 1 166 ? 9.563 -2.902 -1.516 1.00 87.94 166 CYS A O 1
ATOM 1385 N N . PHE A 1 167 ? 11.210 -2.165 -2.845 1.00 87.06 167 PHE A N 1
ATOM 1386 C CA . PHE A 1 167 ? 10.834 -2.933 -4.025 1.00 87.06 167 PHE A CA 1
ATOM 1387 C C . PHE A 1 167 ? 12.064 -3.531 -4.706 1.00 87.06 167 PHE A C 1
ATOM 1389 O O . PHE A 1 167 ? 13.188 -3.045 -4.565 1.00 87.06 167 PHE A O 1
ATOM 1396 N N . GLN A 1 168 ? 11.840 -4.610 -5.442 1.00 83.88 168 GLN A N 1
ATOM 1397 C CA . GLN A 1 168 ? 12.844 -5.301 -6.233 1.00 83.88 168 GLN A CA 1
ATOM 1398 C C . GLN A 1 168 ? 12.438 -5.261 -7.705 1.00 83.88 168 GLN A C 1
ATOM 1400 O O . GLN A 1 168 ? 11.255 -5.389 -8.008 1.00 83.88 168 GLN A O 1
ATOM 1405 N N . PRO A 1 169 ? 13.378 -5.100 -8.640 1.00 77.81 169 PRO A N 1
ATOM 1406 C CA . PRO A 1 169 ? 13.094 -5.304 -10.052 1.00 77.81 169 PRO A CA 1
ATOM 1407 C C . PRO A 1 169 ? 12.731 -6.774 -10.300 1.00 77.81 169 PRO A C 1
ATOM 1409 O O . PRO A 1 169 ? 13.411 -7.682 -9.825 1.00 77.81 169 PRO A O 1
ATOM 1412 N N . TRP A 1 170 ? 11.661 -6.997 -11.053 1.00 74.12 170 TRP A N 1
ATOM 1413 C CA . TRP A 1 170 ? 11.204 -8.311 -11.489 1.00 74.12 170 TRP A CA 1
ATOM 1414 C C . TRP A 1 170 ? 11.183 -8.355 -13.015 1.00 74.12 170 TRP A C 1
ATOM 1416 O O . TRP A 1 170 ? 10.745 -7.405 -13.671 1.00 74.12 170 TRP A O 1
ATOM 1426 N N . PHE A 1 171 ? 11.660 -9.458 -13.581 1.00 66.69 171 PHE A N 1
ATOM 1427 C CA . PHE A 1 171 ? 11.698 -9.662 -15.022 1.00 66.69 171 PHE A CA 1
ATOM 1428 C C . PHE A 1 171 ? 10.735 -10.774 -15.400 1.00 66.69 171 PHE A C 1
ATOM 1430 O O . PHE A 1 171 ? 10.750 -11.849 -14.803 1.00 66.69 171 PHE A O 1
ATOM 1437 N N . ASP A 1 172 ? 9.910 -10.505 -16.406 1.00 64.56 172 ASP A N 1
ATOM 1438 C CA . ASP A 1 172 ? 9.176 -11.565 -17.082 1.00 64.56 172 ASP A CA 1
ATOM 1439 C C . ASP A 1 172 ? 10.177 -12.400 -17.890 1.00 64.56 172 ASP A C 1
ATOM 1441 O O . ASP A 1 172 ? 11.120 -11.846 -18.462 1.00 64.56 172 ASP A O 1
ATOM 1445 N N . ASN A 1 173 ? 9.957 -13.715 -17.974 1.00 64.25 173 ASN A N 1
ATOM 1446 C CA . ASN A 1 173 ? 10.810 -14.623 -18.753 1.00 64.25 173 ASN A CA 1
ATOM 1447 C C . ASN A 1 173 ? 10.972 -14.159 -20.212 1.00 64.25 173 ASN A C 1
ATOM 1449 O O . ASN A 1 173 ? 12.031 -14.343 -20.801 1.00 64.25 173 ASN A O 1
ATOM 1453 N N . ASP A 1 174 ? 9.955 -13.486 -20.754 1.00 62.34 174 ASP A N 1
ATOM 1454 C CA . ASP A 1 174 ? 9.933 -12.971 -22.126 1.00 62.34 174 ASP A CA 1
ATOM 1455 C C . ASP A 1 174 ? 10.776 -11.692 -22.321 1.00 62.34 174 ASP A C 1
ATOM 1457 O O . ASP A 1 174 ? 11.080 -11.315 -23.449 1.00 62.34 174 ASP A O 1
ATOM 1461 N N . ASN A 1 175 ? 11.153 -11.005 -21.233 1.00 58.12 175 ASN A N 1
ATOM 1462 C CA . ASN A 1 175 ? 11.890 -9.732 -21.248 1.00 58.12 175 ASN A CA 1
ATOM 1463 C C . ASN A 1 175 ? 13.247 -9.809 -20.523 1.00 58.12 175 ASN A C 1
ATOM 1465 O O . ASN A 1 175 ? 13.902 -8.781 -20.313 1.00 58.12 175 ASN A O 1
ATOM 1469 N N . PHE A 1 176 ? 13.676 -11.008 -20.120 1.00 60.22 176 PHE A N 1
ATOM 1470 C CA . PHE A 1 176 ? 14.965 -11.217 -19.474 1.00 60.22 176 PHE A CA 1
ATOM 1471 C C . PHE A 1 176 ? 16.074 -11.349 -20.522 1.00 60.22 176 PHE A C 1
ATOM 1473 O O . PHE A 1 176 ? 16.282 -12.400 -21.120 1.00 60.22 176 PHE A O 1
ATOM 1480 N N . TYR A 1 177 ? 16.805 -10.258 -20.733 1.00 61.25 177 TYR A N 1
ATOM 1481 C CA . TYR A 1 177 ? 17.998 -10.246 -21.575 1.00 61.25 177 TYR A CA 1
ATOM 1482 C C . TYR A 1 177 ? 19.241 -10.313 -20.689 1.00 61.25 177 TYR A C 1
ATOM 1484 O O . TYR A 1 177 ? 19.455 -9.404 -19.872 1.00 61.25 177 TYR A O 1
ATOM 1492 N N . ASN A 1 178 ? 20.070 -11.342 -20.883 1.00 58.53 178 ASN A N 1
ATOM 1493 C CA . ASN A 1 178 ? 21.379 -11.439 -20.243 1.00 58.53 178 ASN A CA 1
ATOM 1494 C C . ASN A 1 178 ? 22.219 -10.184 -20.520 1.00 58.53 178 ASN A C 1
ATOM 1496 O O . ASN A 1 178 ? 22.128 -9.560 -21.579 1.00 58.53 178 ASN A O 1
ATOM 1500 N N . ILE A 1 179 ? 23.017 -9.793 -19.531 1.00 58.44 179 ILE A N 1
ATOM 1501 C CA . ILE A 1 179 ? 23.971 -8.690 -19.645 1.00 58.44 179 ILE A CA 1
ATOM 1502 C C . ILE A 1 179 ? 25.259 -9.302 -20.206 1.00 58.44 179 ILE A C 1
ATOM 1504 O O . ILE A 1 179 ? 26.145 -9.646 -19.437 1.00 58.44 179 ILE A O 1
ATOM 1508 N N . GLU A 1 180 ? 25.321 -9.541 -21.518 1.00 52.56 180 GLU A N 1
ATOM 1509 C CA . GLU A 1 180 ? 26.489 -10.197 -22.137 1.00 52.56 180 GLU A CA 1
ATOM 1510 C C . GLU A 1 180 ? 27.523 -9.221 -22.728 1.00 52.56 180 GLU A C 1
ATOM 1512 O O . GLU A 1 180 ? 28.665 -9.620 -22.900 1.00 52.56 180 GLU A O 1
ATOM 1517 N N . GLU A 1 181 ? 27.218 -7.931 -22.929 1.00 41.06 181 GLU A N 1
ATOM 1518 C CA . GLU A 1 181 ? 28.216 -6.949 -23.405 1.00 41.06 181 GLU A CA 1
ATOM 1519 C C . GLU A 1 181 ? 27.897 -5.518 -22.944 1.00 41.06 181 GLU A C 1
ATOM 1521 O O . GLU A 1 181 ? 26.966 -4.902 -23.467 1.00 41.06 181 GLU A O 1
ATOM 1526 N N . GLN A 1 182 ? 28.674 -4.969 -21.995 1.00 40.62 182 GLN A N 1
ATOM 1527 C CA . GLN A 1 182 ? 28.712 -3.528 -21.682 1.00 40.62 182 GLN A CA 1
ATOM 1528 C C . GLN A 1 182 ? 30.070 -3.090 -21.075 1.00 40.62 182 GLN A C 1
ATOM 1530 O O . GLN A 1 182 ? 30.135 -2.716 -19.905 1.00 40.62 182 GLN A O 1
ATOM 1535 N N . ALA A 1 183 ? 31.158 -3.042 -21.851 1.00 30.50 183 ALA A N 1
ATOM 1536 C CA . ALA A 1 183 ? 32.353 -2.282 -21.464 1.00 30.50 183 ALA A CA 1
ATOM 1537 C C . ALA A 1 183 ? 32.269 -0.843 -21.972 1.00 30.50 183 ALA A C 1
ATOM 1539 O O . ALA A 1 183 ? 32.231 -0.586 -23.176 1.00 30.50 183 ALA A O 1
ATOM 1540 N N . ARG A 1 184 ? 32.366 0.106 -21.032 1.00 33.00 184 ARG A N 1
ATOM 1541 C CA . ARG A 1 184 ? 33.525 1.013 -20.887 1.00 33.00 184 ARG A CA 1
ATOM 1542 C C . ARG A 1 184 ? 33.104 2.269 -20.122 1.00 33.00 184 ARG A C 1
ATOM 1544 O O . ARG A 1 184 ? 32.750 3.266 -20.739 1.00 33.00 184 ARG A O 1
ATOM 1551 N N . THR A 1 185 ? 33.190 2.249 -18.790 1.00 27.50 185 THR A N 1
ATOM 1552 C CA . THR A 1 185 ? 33.957 3.227 -17.984 1.00 27.50 185 THR A CA 1
ATOM 1553 C C . THR A 1 185 ? 33.723 3.092 -16.474 1.00 27.50 185 THR A C 1
ATOM 1555 O O . THR A 1 185 ? 32.600 2.963 -16.007 1.00 27.50 185 THR A O 1
ATOM 1558 N N . LEU A 1 186 ? 34.849 3.281 -15.777 1.00 27.28 186 LEU A N 1
ATOM 1559 C CA . LEU A 1 186 ? 35.075 3.788 -14.420 1.00 27.28 186 LEU A CA 1
ATOM 1560 C C . LEU A 1 186 ? 35.112 2.816 -13.229 1.00 27.28 186 LEU A C 1
ATOM 1562 O O . LEU A 1 186 ? 34.153 2.156 -12.848 1.00 27.28 186 LEU A O 1
ATOM 1566 N N . ASN A 1 187 ? 36.317 2.836 -12.653 1.00 33.03 187 ASN A N 1
ATOM 1567 C CA . ASN A 1 187 ? 36.754 2.325 -11.369 1.00 33.03 187 ASN A CA 1
ATOM 1568 C C . ASN A 1 187 ? 35.941 2.900 -10.200 1.00 33.03 187 ASN A C 1
ATOM 1570 O O . ASN A 1 187 ? 35.394 3.994 -10.290 1.00 33.03 187 ASN A O 1
ATOM 1574 N N . GLU A 1 188 ? 36.037 2.176 -9.083 1.00 35.97 188 GLU A N 1
ATOM 1575 C CA . GLU A 1 188 ? 35.605 2.532 -7.726 1.00 35.97 188 GLU A CA 1
ATOM 1576 C C . GLU A 1 188 ? 34.110 2.376 -7.441 1.00 35.97 188 GLU A C 1
ATOM 1578 O O . GLU A 1 188 ? 33.317 3.284 -7.641 1.00 35.97 188 GLU A O 1
ATOM 1583 N N . CYS A 1 189 ? 33.753 1.226 -6.860 1.00 25.59 189 CYS A N 1
ATOM 1584 C CA . CYS A 1 189 ? 32.988 1.152 -5.610 1.00 25.59 189 CYS A CA 1
ATOM 1585 C C . CYS A 1 189 ? 32.965 -0.301 -5.112 1.00 25.59 189 CYS A C 1
ATOM 1587 O O . CYS A 1 189 ? 32.348 -1.180 -5.709 1.00 25.59 189 CYS A O 1
ATOM 1589 N N . ALA A 1 190 ? 33.658 -0.555 -4.003 1.00 28.56 190 ALA A N 1
ATOM 1590 C CA . ALA A 1 190 ? 33.596 -1.819 -3.282 1.00 28.56 190 ALA A CA 1
ATOM 1591 C C . ALA A 1 190 ? 32.196 -2.019 -2.674 1.00 28.56 190 ALA A C 1
ATOM 1593 O O . ALA A 1 190 ? 31.707 -1.150 -1.952 1.00 28.56 190 ALA A O 1
ATOM 1594 N N . VAL A 1 191 ? 31.582 -3.182 -2.904 1.00 28.81 191 VAL A N 1
ATOM 1595 C CA . VAL A 1 191 ? 30.367 -3.618 -2.199 1.00 28.81 191 VAL A CA 1
ATOM 1596 C C . VAL A 1 191 ? 30.702 -4.867 -1.390 1.00 28.81 191 VAL A C 1
ATOM 1598 O O . VAL A 1 191 ? 31.174 -5.864 -1.928 1.00 28.81 191 VAL A O 1
ATOM 1601 N N . LYS A 1 192 ? 30.483 -4.789 -0.073 1.00 26.16 192 LYS A N 1
ATOM 1602 C CA . LYS A 1 192 ? 30.544 -5.928 0.847 1.00 26.16 192 LYS A CA 1
ATOM 1603 C C . LYS A 1 192 ? 29.272 -6.765 0.702 1.00 26.16 192 LYS A C 1
ATOM 1605 O O . LYS A 1 192 ? 28.176 -6.245 0.889 1.00 26.16 192 LYS A O 1
ATOM 1610 N N . GLU A 1 193 ? 29.437 -8.056 0.431 1.00 27.38 193 GLU A N 1
ATOM 1611 C CA . GLU A 1 193 ? 28.389 -9.070 0.564 1.00 27.38 193 GLU A CA 1
ATOM 1612 C C . GLU A 1 193 ? 28.024 -9.301 2.036 1.00 27.38 193 GLU A C 1
ATOM 1614 O O . GLU A 1 193 ? 28.899 -9.441 2.894 1.00 27.38 193 GLU A O 1
ATOM 1619 N N . GLN A 1 194 ? 26.727 -9.440 2.319 1.00 28.56 194 GLN A N 1
ATOM 1620 C CA . GLN A 1 194 ? 26.251 -10.237 3.449 1.00 28.56 194 GLN A CA 1
ATOM 1621 C C . GLN A 1 194 ? 25.125 -11.160 2.979 1.00 28.56 194 GLN A C 1
ATOM 1623 O O . GLN A 1 194 ? 24.038 -10.719 2.611 1.00 28.56 194 GLN A O 1
ATOM 1628 N N . ASN A 1 195 ? 25.428 -12.459 2.992 1.00 32.06 195 ASN A N 1
ATOM 1629 C CA . ASN A 1 195 ? 24.504 -13.555 2.732 1.00 32.06 195 ASN A CA 1
ATOM 1630 C C . ASN A 1 195 ? 23.582 -13.793 3.934 1.00 32.06 195 ASN A C 1
ATOM 1632 O O . ASN A 1 195 ? 24.038 -13.864 5.075 1.00 32.06 195 ASN A O 1
ATOM 1636 N N . GLY A 1 196 ? 22.293 -13.999 3.664 1.00 27.56 196 GLY A N 1
ATOM 1637 C CA . GLY A 1 196 ? 21.301 -14.347 4.678 1.00 27.56 196 GLY A CA 1
ATOM 1638 C C . GLY A 1 196 ? 20.009 -14.886 4.070 1.00 27.56 196 GLY A C 1
ATOM 1639 O O . GLY A 1 196 ? 18.992 -14.203 4.045 1.00 27.56 196 GLY A O 1
ATOM 1640 N N . THR A 1 197 ? 20.029 -16.121 3.572 1.00 35.69 197 THR A N 1
ATOM 1641 C CA . THR A 1 197 ? 18.820 -16.856 3.169 1.00 35.69 197 THR A CA 1
ATOM 1642 C C . THR A 1 197 ? 18.123 -17.457 4.389 1.00 35.69 197 THR A C 1
ATOM 1644 O O . THR A 1 197 ? 18.712 -18.282 5.089 1.00 35.69 197 THR A O 1
ATOM 1647 N N . ARG A 1 198 ? 16.845 -17.120 4.619 1.00 37.03 198 ARG A N 1
ATOM 1648 C CA . ARG A 1 198 ? 15.965 -17.883 5.523 1.00 37.03 198 ARG A CA 1
ATOM 1649 C C . ARG A 1 198 ? 14.632 -18.207 4.840 1.00 37.03 198 ARG A C 1
ATOM 1651 O O . ARG A 1 198 ? 14.000 -17.342 4.240 1.00 37.03 198 ARG A O 1
ATOM 1658 N N . ASN A 1 199 ? 14.272 -19.489 4.904 1.00 39.34 199 ASN A N 1
ATOM 1659 C CA . ASN A 1 199 ? 13.167 -20.159 4.212 1.00 39.34 199 ASN A CA 1
ATOM 1660 C C . ASN A 1 199 ? 11.800 -19.484 4.432 1.00 39.34 199 ASN A C 1
ATOM 1662 O O . ASN A 1 199 ? 11.298 -19.444 5.552 1.00 39.34 199 ASN A O 1
ATOM 1666 N N . LYS A 1 200 ? 11.163 -19.033 3.342 1.00 45.22 200 LYS A N 1
ATOM 1667 C CA . LYS A 1 200 ? 9.851 -18.349 3.325 1.00 45.22 200 LYS A CA 1
ATOM 1668 C C . LYS A 1 200 ? 8.643 -19.276 3.578 1.00 45.22 200 LYS A C 1
ATOM 1670 O O . LYS A 1 200 ? 7.546 -18.790 3.834 1.00 45.22 200 LYS A O 1
ATOM 1675 N N . ASN A 1 201 ? 8.834 -20.599 3.564 1.00 38.91 201 ASN A N 1
ATOM 1676 C CA . ASN A 1 201 ? 7.729 -21.571 3.574 1.00 38.91 201 ASN A CA 1
ATOM 1677 C C . ASN A 1 201 ? 7.225 -21.986 4.973 1.00 38.91 201 ASN A C 1
ATOM 1679 O O . ASN A 1 201 ? 6.147 -22.570 5.075 1.00 38.91 201 ASN A O 1
ATOM 1683 N N . GLU A 1 202 ? 7.939 -21.665 6.058 1.00 38.66 202 GLU A N 1
ATOM 1684 C CA . GLU A 1 202 ? 7.468 -21.939 7.433 1.00 38.66 202 GLU A CA 1
ATOM 1685 C C . GLU A 1 202 ? 6.649 -20.785 8.033 1.00 38.66 202 GLU A C 1
ATOM 1687 O O . GLU A 1 202 ? 5.786 -21.007 8.882 1.00 38.66 202 GLU A O 1
ATOM 1692 N N . THR A 1 203 ? 6.855 -19.553 7.564 1.00 48.19 203 THR A N 1
ATOM 1693 C CA . THR A 1 203 ? 6.254 -18.347 8.157 1.00 48.19 203 THR A CA 1
ATOM 1694 C C . THR A 1 203 ? 4.764 -18.202 7.817 1.00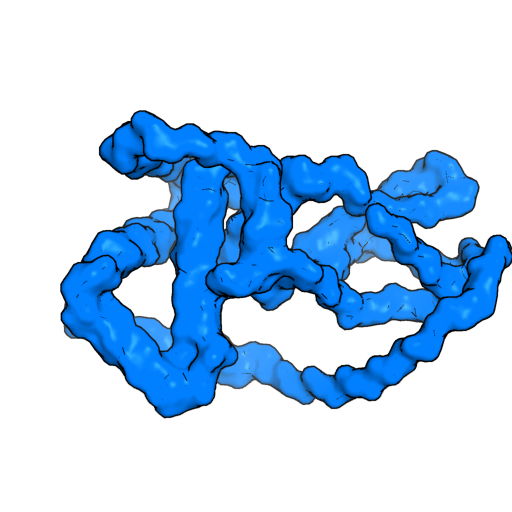 48.19 203 THR A C 1
ATOM 1696 O O . THR A 1 203 ? 3.966 -17.814 8.668 1.00 48.19 203 THR A O 1
ATOM 1699 N N . ILE A 1 204 ? 4.353 -18.618 6.614 1.00 49.25 204 ILE A N 1
ATOM 1700 C CA . ILE A 1 204 ? 2.957 -18.528 6.139 1.00 49.25 204 ILE A CA 1
ATOM 1701 C C . ILE A 1 204 ? 2.033 -19.491 6.908 1.00 49.25 204 ILE A C 1
ATOM 1703 O O . ILE A 1 204 ? 0.874 -19.179 7.187 1.00 49.25 204 ILE A O 1
ATOM 1707 N N . ARG A 1 205 ? 2.557 -20.643 7.348 1.00 40.06 205 ARG A N 1
ATOM 1708 C CA . ARG A 1 205 ? 1.780 -21.658 8.081 1.00 40.06 205 ARG A CA 1
ATOM 1709 C C . ARG A 1 205 ? 1.440 -21.230 9.520 1.00 40.06 205 ARG A C 1
ATOM 1711 O O . ARG A 1 205 ? 0.464 -21.721 10.084 1.00 40.06 205 ARG A O 1
ATOM 1718 N N . ASN A 1 206 ? 2.200 -20.291 10.090 1.00 45.16 206 ASN A N 1
ATOM 1719 C CA . ASN A 1 206 ? 1.944 -19.724 11.419 1.00 45.16 206 ASN A CA 1
ATOM 1720 C C . ASN A 1 206 ? 1.010 -18.500 11.374 1.00 45.16 206 ASN A C 1
ATOM 1722 O O . ASN A 1 206 ? 0.234 -18.305 12.308 1.00 45.16 206 ASN A O 1
ATOM 1726 N N . LEU A 1 207 ? 1.000 -17.738 10.274 1.00 44.97 207 LEU A N 1
ATOM 1727 C CA . LEU A 1 207 ? 0.078 -16.612 10.058 1.00 44.97 207 LEU A CA 1
ATOM 1728 C C . LEU A 1 207 ? -1.380 -17.064 9.893 1.00 44.97 207 LEU A C 1
ATOM 1730 O O . LEU A 1 207 ? -2.268 -16.491 10.518 1.00 44.97 207 LEU A O 1
ATOM 1734 N N . LEU A 1 208 ? -1.631 -18.149 9.152 1.00 42.91 208 LEU A N 1
ATOM 1735 C CA . LEU A 1 208 ? -2.982 -18.719 9.022 1.00 42.91 208 LEU A CA 1
ATOM 1736 C C . LEU A 1 208 ? -3.525 -19.274 10.354 1.00 42.91 208 LEU A C 1
ATOM 1738 O O . LEU A 1 208 ? -4.718 -19.158 10.627 1.00 42.91 208 LEU A O 1
ATOM 1742 N N . LYS A 1 209 ? -2.652 -19.802 11.225 1.00 41.88 209 LYS A N 1
ATOM 1743 C CA . LYS A 1 209 ? -3.027 -20.258 12.578 1.00 41.88 209 LYS A CA 1
ATOM 1744 C C . LYS A 1 209 ? -3.291 -19.107 13.555 1.00 41.88 209 LYS A C 1
ATOM 1746 O O . LYS A 1 209 ? -4.127 -19.244 14.443 1.00 41.88 209 LYS A O 1
ATOM 1751 N N . LEU A 1 210 ? -2.608 -17.973 13.401 1.00 45.25 210 LEU A N 1
ATOM 1752 C CA . LEU A 1 210 ? -2.845 -16.776 14.216 1.00 45.25 210 LEU A CA 1
ATOM 1753 C C . LEU A 1 210 ? -4.101 -16.019 13.770 1.00 45.25 210 LEU A C 1
ATOM 1755 O O . LEU A 1 210 ? -4.856 -15.543 14.615 1.00 45.25 210 LEU A O 1
ATOM 1759 N N . LEU A 1 211 ? -4.384 -15.989 12.466 1.00 43.03 211 LEU A N 1
ATOM 1760 C CA . LEU A 1 211 ? -5.629 -15.433 11.938 1.00 43.03 211 LEU A CA 1
ATOM 1761 C C . LEU A 1 211 ? -6.847 -16.254 12.383 1.00 43.03 211 LEU A C 1
ATOM 1763 O O . LEU A 1 211 ? -7.827 -15.657 12.809 1.00 43.03 211 LEU A O 1
ATOM 1767 N N . SER A 1 212 ? -6.775 -17.592 12.443 1.00 40.06 212 SER A N 1
ATOM 1768 C CA . SER A 1 212 ? -7.887 -18.400 12.986 1.00 40.06 212 SER A CA 1
ATOM 1769 C C . SER A 1 212 ? -8.204 -18.132 14.466 1.00 40.06 212 SER A C 1
ATOM 1771 O O . SER A 1 212 ? -9.320 -18.388 14.903 1.00 40.06 212 SER A O 1
ATOM 1773 N N . ILE A 1 213 ? -7.252 -17.591 15.236 1.00 44.72 213 ILE A N 1
ATOM 1774 C CA . ILE A 1 213 ? -7.453 -17.206 16.646 1.00 44.72 213 ILE A CA 1
ATOM 1775 C C . ILE A 1 213 ? -8.087 -15.805 16.754 1.00 44.72 213 ILE A C 1
ATOM 1777 O O . ILE A 1 213 ? -8.779 -15.510 17.725 1.00 44.72 213 ILE A O 1
ATOM 1781 N N . LEU A 1 214 ? -7.906 -14.950 15.744 1.00 41.12 214 LEU A N 1
ATOM 1782 C CA . LEU A 1 214 ? -8.501 -13.610 15.682 1.00 41.12 214 LEU A CA 1
ATOM 1783 C C . LEU A 1 214 ? -9.979 -13.614 15.247 1.00 41.12 214 LEU A C 1
ATOM 1785 O O . LEU A 1 214 ? -10.670 -12.636 15.502 1.00 41.12 214 LEU A O 1
ATOM 1789 N N . TYR A 1 215 ? -10.475 -14.703 14.648 1.00 42.97 215 TYR A N 1
ATOM 1790 C CA . TYR A 1 215 ? -11.856 -14.840 14.153 1.00 42.97 215 TYR A CA 1
ATOM 1791 C C . TYR A 1 215 ? -12.861 -15.428 15.167 1.00 42.97 215 TYR A C 1
ATOM 1793 O O . TYR A 1 215 ? -13.992 -15.726 14.792 1.00 42.97 215 TYR A O 1
ATOM 1801 N N . GLN A 1 216 ? -12.489 -15.606 16.442 1.00 34.38 216 GLN A N 1
ATOM 1802 C CA . GLN A 1 216 ? -13.401 -16.147 17.466 1.00 34.38 216 GLN A CA 1
ATOM 1803 C C . GLN A 1 216 ? -14.228 -15.105 18.248 1.00 34.38 216 GLN A C 1
ATOM 1805 O O . GLN A 1 216 ? -14.984 -15.519 19.124 1.00 34.38 216 GLN A O 1
ATOM 1810 N N . PHE A 1 217 ? -14.154 -13.803 17.938 1.00 37.69 217 PHE A N 1
ATOM 1811 C CA . PHE A 1 217 ? -15.006 -12.769 18.556 1.00 37.69 217 PHE A CA 1
ATOM 1812 C C . PHE A 1 217 ? -15.326 -11.612 17.606 1.00 37.69 217 PHE A C 1
ATOM 1814 O O . PHE A 1 217 ? -14.369 -11.026 17.051 1.00 37.69 217 PHE A O 1
#

Nearest PDB structures (foldseek):
  4zbm-assembly1_A  TM=2.473E-01  e=6.989E+00  Bacillus cereus ATCC 14579

Mean predicted aligned error: 12.76 Å

pLDDT: mean 72.41, std 20.44, range [25.59, 93.69]

Foldseek 3Di:
DDDDDDQPDDPDFDKDKDWPCLLCVPPDDDPPDDVVVLVVVLVVVLVVQQALCSVQPPADDPSNLVLLLALQQLVQCLPPVDDPVSSVVSVVCCVPPPVNVVVVVSNVVVVVSCVSRVHDPLSSQQSSLCNSCVVVCPDPWDDDPPPPQTQDWDKGFPDRHPTMTMIGTDHDPVRDDDSNDDDDDDDDDDDDDDDDDDDPVPPVVVVVVVVVVVPPD

Organism: Toxocara canis (NCBI:txid6265)

Secondary structure (DSSP, 8-state):
------TT-------EEEEHHHHHTTS---TTS-HHHHHHHHHHHHHH--SHHHHHHSPPPHHHHHHHHHHHHHHHHHHHSS-HHHHHHHHHHHHH-GGGHHHHHHHHHHHHHHHHTT--HHHHHHHHHHHHHHTT-S--EE--S-TT--EE-EEEEEEE-SSEEEEEEE--GGG------------------------TTTHHHHHHHHHHHHTT-

Radius of gyration: 20.34 Å; Cα contacts (8 Å, |Δi|>4): 170; chains: 1; bounding box: 55×43×54 Å

Sequence (217 aa):
MNMIFNESMTMPNITFCMSRAQAWSHFKINASEPTDQWDQTIQDNLLNMTDHDSFLKQPWDYRMVMEAYEVVATLNSMERETTAHGSARSINVFRTEPRLASKRSMIKMWLQTIADRNVTFEEFTEKVGEETIRRSMQRFQRTTFNENLVIRTRFRTSWISMMQFCFQPWFDNDNFYNIEEQARTLNECAVKEQNGTRNKNETIRNLLKLLSILYQF